Protein AF-0000000087793171 (afdb_homodimer)

pLDDT: mean 78.17, std 20.46, range [35.31, 98.5]

Secondary structure (DSSP, 8-state):
-HHHHHHHHHHHHHHHHHHHHHHHHHHHHHHS---HHHHHHHHHHHHHHHHHHHHHHHHHHT--GGG-------SHHHHHHHHHHHHTTT-S-EEETPBPP-BTTBPPBPSEEEGGGTEEEEEEE--TT--HHHHHHHHHHHHHHHHT-SS--EEEEEEE-TT---S-HHHHHHHH-EEETTEEEE-/-HHHHHHHHHHHHHHHHHHHHHHHHHHHHHHS---HHHHHHHHHHHHHHHHHHHHHHHHHHT--GGG-------SHHHHHHHHHHHHTTT-S-EEETPBPPPBTTB--B-SEEEGGGTEEEEEEE--TT--HHHHHHHHHHHHHHHHT-SS--EEEEEEE-TT---S-HHHHHHHH-EEETTEEEE-

Sequence (374 aa):
MPESQYRSAYIAGLQESQGQIEALKMQVENFWPDVPEKAETDAVDYLARIFERFHTVARQLRQRHDSRSTLSINDEYDLQDLLHALLKLYFNDIRAEEWAPSYAGGGSRMDFLLGEHDIVIEVKKTRKSMTAKDLVSQLIVDIARYQVHPRIKTLCCFVYDPEGLLMNPVGIERDLSKITDGIDVRCMPESQYRSAYIAGLQESQGQIEALKMQVENFWPDVPEKAETDAVDYLARIFERFHTVARQLRQRHDSRSTLSINDEYDLQDLLHALLKLYFNDIRAEEWAPSYAGGGSRMDFLLGEHDIVIEVKKTRKSMTAKDLVSQLIVDIARYQVHPRIKTLCCFVYDPEGLLMNPVGIERDLSKITDGIDVRC

InterPro domains:
  IPR040481 DpnII/MboI-like, REase domain [PF18742] (47-186)

Nearest PDB structures (foldseek):
  8q42-assembly1_A  TM=5.740E-01  e=1.356E-02  Thermoanaerobacter brockii subsp. finnii Ako-1
  8q41-assembly1_A  TM=5.708E-01  e=2.785E-02  Thermoanaerobacter brockii subsp. finnii Ako-1
  8q42-assembly1_B  TM=5.522E-01  e=2.785E-02  Thermoanaerobacter brockii subsp. finnii Ako-1
  8q44-assembly1_B  TM=5.312E-01  e=3.175E-02  Thermoanaerobacter brockii subsp. finnii Ako-1
  8q43-assembly1_B  TM=5.509E-01  e=5.361E-02  Thermoanaerobacter brockii subsp. finnii Ako-1

Solvent-accessible surface area (backbone atoms only — not comparable to full-atom values): 20650 Å² total; per-residue (Å²): 119,68,66,60,53,50,50,52,50,50,52,52,48,50,49,50,48,48,50,46,49,51,49,43,48,52,41,43,50,66,69,60,62,70,62,57,66,65,51,49,61,43,48,58,51,51,49,50,43,51,62,72,26,39,63,59,25,51,56,40,40,63,59,34,73,90,72,47,74,35,54,65,75,81,50,55,62,41,45,50,32,54,47,53,19,59,46,41,61,81,44,84,60,69,40,70,53,46,70,41,67,69,42,95,88,42,63,47,65,37,55,33,34,33,66,95,66,25,32,35,37,42,75,46,55,70,48,93,91,53,49,66,66,54,52,50,54,52,49,52,52,55,50,56,45,48,52,71,38,90,71,46,42,31,39,36,41,45,74,48,54,93,83,59,78,59,90,55,57,65,61,53,28,57,72,64,34,41,78,49,84,78,24,40,35,42,82,119,67,65,59,52,49,51,53,49,50,52,52,48,51,48,50,47,48,50,47,50,51,49,43,48,49,42,41,51,65,68,59,62,69,60,57,67,66,48,49,61,42,48,57,53,51,49,49,44,50,62,72,26,39,63,59,24,52,55,38,41,62,58,34,72,90,70,48,74,36,54,67,75,83,49,55,62,42,45,49,33,53,47,53,18,58,46,41,61,80,44,85,61,69,40,71,52,45,71,41,68,70,43,94,87,41,64,45,66,36,55,32,35,34,66,94,66,26,32,34,39,43,75,45,52,71,47,92,92,52,50,67,66,54,51,50,54,52,48,51,53,55,51,56,46,47,52,72,38,90,71,47,42,31,38,36,41,46,75,48,54,92,82,60,79,58,87,56,57,68,60,54,29,58,72,64,34,41,78,50,86,77,22,40,34,41,82

Structure (mmCIF, N/CA/C/O backbone):
data_AF-0000000087793171-model_v1
#
loop_
_entity.id
_entity.type
_entity.pdbx_description
1 polymer 'PD-(D/E)XK nuclease superfamily protein'
#
loop_
_atom_site.group_PDB
_atom_site.id
_atom_site.type_symbol
_atom_site.label_atom_id
_atom_site.label_alt_id
_atom_site.label_comp_id
_atom_site.label_asym_id
_atom_site.label_entity_id
_atom_site.label_seq_id
_atom_site.pdbx_PDB_ins_code
_atom_site.Cartn_x
_atom_site.Cartn_y
_atom_site.Cartn_z
_atom_site.occupancy
_atom_site.B_iso_or_equiv
_atom_site.auth_seq_id
_atom_site.auth_comp_id
_atom_site.auth_asym_id
_atom_site.auth_atom_id
_atom_site.pdbx_PDB_model_num
ATOM 1 N N . MET A 1 1 ? -38.375 38.688 3.494 1 41.81 1 MET A N 1
ATOM 2 C CA . MET A 1 1 ? -38.031 38.094 4.781 1 41.81 1 MET A CA 1
ATOM 3 C C . MET A 1 1 ? -38.344 36.594 4.781 1 41.81 1 MET A C 1
ATOM 5 O O . MET A 1 1 ? -37.625 35.812 5.418 1 41.81 1 MET A O 1
ATOM 9 N N . PRO A 1 2 ? -39.5 36.156 4.188 1 55.41 2 PRO A N 1
ATOM 10 C CA . PRO A 1 2 ? -40 34.781 4.203 1 55.41 2 PRO A CA 1
ATOM 11 C C . PRO A 1 2 ? -39.188 33.844 3.314 1 55.41 2 PRO A C 1
ATOM 13 O O . PRO A 1 2 ? -39 32.656 3.639 1 55.41 2 PRO A O 1
ATOM 16 N N . GLU A 1 3 ? -38.656 34.406 2.289 1 50.47 3 GLU A N 1
ATOM 17 C CA . GLU A 1 3 ? -37.938 33.531 1.356 1 50.47 3 GLU A CA 1
ATOM 18 C C . GLU A 1 3 ? -36.625 33.031 1.938 1 50.47 3 GLU A C 1
ATOM 20 O O . GLU A 1 3 ? -36.219 31.906 1.718 1 50.47 3 GLU A O 1
ATOM 25 N N . SER A 1 4 ? -36.062 33.938 2.736 1 51.78 4 SER A N 1
ATOM 26 C CA . SER A 1 4 ? -34.75 33.625 3.332 1 51.78 4 SER A CA 1
ATOM 27 C C . SER A 1 4 ? -34.906 32.531 4.391 1 51.78 4 SER A C 1
ATOM 29 O O . SER A 1 4 ? -34.062 31.641 4.5 1 51.78 4 SER A O 1
ATOM 31 N N . GLN A 1 5 ? -35.969 32.531 5.102 1 50.53 5 GLN A N 1
ATOM 32 C CA . GLN A 1 5 ? -36.219 31.516 6.113 1 50.53 5 GLN A CA 1
ATOM 33 C C . GLN A 1 5 ? -36.531 30.172 5.465 1 50.53 5 GLN A C 1
ATOM 35 O O . GLN A 1 5 ? -36.125 29.125 5.98 1 50.53 5 GLN A O 1
ATOM 40 N N . TYR A 1 6 ? -37.188 30.297 4.309 1 47.12 6 TYR A N 1
ATOM 41 C CA . TYR A 1 6 ? -37.469 29.031 3.633 1 47.12 6 TYR A CA 1
ATOM 42 C C . TYR A 1 6 ? -36.188 28.391 3.111 1 47.12 6 TYR A C 1
ATOM 44 O O . TYR A 1 6 ? -36 27.172 3.217 1 47.12 6 TYR A O 1
ATOM 52 N N . ARG A 1 7 ? -35.344 29.25 2.68 1 45.59 7 ARG A N 1
ATOM 53 C CA . ARG A 1 7 ? -34.094 28.688 2.148 1 45.59 7 ARG A CA 1
ATOM 54 C C . ARG A 1 7 ? -33.219 28.125 3.268 1 45.59 7 ARG A C 1
ATOM 56 O O . ARG A 1 7 ? -32.625 27.062 3.119 1 45.59 7 ARG A O 1
ATOM 63 N N . SER A 1 8 ? -33.219 28.797 4.348 1 46.62 8 SER A N 1
ATOM 64 C CA . SER A 1 8 ? -32.5 28.281 5.504 1 46.62 8 SER A CA 1
ATOM 65 C C . SER A 1 8 ? -33.125 27 6.023 1 46.62 8 SER A C 1
ATOM 67 O O . SER A 1 8 ? -32.438 26.062 6.414 1 46.62 8 SER A O 1
ATOM 69 N N . ALA A 1 9 ? -34.344 26.906 5.988 1 50.16 9 ALA A N 1
ATOM 70 C CA . ALA A 1 9 ? -35.031 25.703 6.406 1 50.16 9 ALA A CA 1
ATOM 71 C C . ALA A 1 9 ? -34.812 24.562 5.406 1 50.16 9 ALA A C 1
ATOM 73 O O . ALA A 1 9 ? -34.656 23.406 5.797 1 50.16 9 ALA A O 1
ATOM 74 N N . TYR A 1 10 ? -34.719 24.844 4.176 1 42.97 10 TYR A N 1
ATOM 75 C CA . TYR A 1 10 ? -34.438 23.844 3.146 1 42.97 10 TYR A CA 1
ATOM 76 C C . TYR A 1 10 ? -33 23.328 3.252 1 42.97 10 TYR A C 1
ATOM 78 O O . TYR A 1 10 ? -32.781 22.109 3.195 1 42.97 10 TYR A O 1
ATOM 86 N N . ILE A 1 11 ? -32.125 24.188 3.547 1 45.84 11 ILE A N 1
ATOM 87 C CA . ILE A 1 11 ? -30.75 23.781 3.68 1 45.84 11 ILE A CA 1
ATOM 88 C C . ILE A 1 11 ? -30.547 23.016 4.992 1 45.84 11 ILE A C 1
ATOM 90 O O . ILE A 1 11 ? -29.859 22 5.031 1 45.84 11 ILE A O 1
ATOM 94 N N . ALA A 1 12 ? -31.156 23.328 6.074 1 47.31 12 ALA A N 1
ATOM 95 C CA . ALA A 1 12 ? -31.156 22.547 7.316 1 47.31 12 ALA A CA 1
ATOM 96 C C . ALA A 1 12 ? -31.828 21.203 7.121 1 47.31 12 ALA A C 1
ATOM 98 O O . ALA A 1 12 ? -31.359 20.188 7.633 1 47.31 12 ALA A O 1
ATOM 99 N N . GLY A 1 13 ? -32.812 21.156 6.383 1 45.53 13 GLY A N 1
ATOM 100 C CA . GLY A 1 13 ? -33.469 19.891 6.059 1 45.53 13 GLY A CA 1
ATOM 101 C C . GLY A 1 13 ? -32.594 18.984 5.207 1 45.53 13 GLY A C 1
ATOM 102 O O . GLY A 1 13 ? -32.531 17.781 5.449 1 45.53 13 GLY A O 1
ATOM 103 N N . LEU A 1 14 ? -31.906 19.562 4.277 1 43.81 14 LEU A N 1
ATOM 104 C CA . LEU A 1 14 ? -31.016 18.75 3.461 1 43.81 14 LEU A CA 1
ATOM 105 C C . LEU A 1 14 ? -29.812 18.281 4.273 1 43.81 14 LEU A C 1
ATOM 107 O O . LEU A 1 14 ? -29.359 17.141 4.117 1 43.81 14 LEU A O 1
ATOM 111 N N . GLN A 1 15 ? -29.422 19.016 5.188 1 45.09 15 GLN A N 1
ATOM 112 C CA . GLN A 1 15 ? -28.359 18.625 6.109 1 45.09 15 GLN A CA 1
ATOM 113 C C . GLN A 1 15 ? -28.859 17.531 7.07 1 45.09 15 GLN A C 1
ATOM 115 O O . GLN A 1 15 ? -28.125 16.578 7.359 1 45.09 15 GLN A O 1
ATOM 120 N N . GLU A 1 16 ? -30 17.641 7.586 1 45.06 16 GLU A N 1
ATOM 121 C CA . GLU A 1 16 ? -30.594 16.578 8.398 1 45.06 16 GLU A CA 1
ATOM 122 C C . GLU A 1 16 ? -30.812 15.32 7.574 1 45.06 16 GLU A C 1
ATOM 124 O O . GLU A 1 16 ? -30.547 14.211 8.047 1 45.06 16 GLU A O 1
ATOM 129 N N . SER A 1 17 ? -31.219 15.492 6.375 1 46.41 17 SER A N 1
ATOM 130 C CA . SER A 1 17 ? -31.375 14.32 5.531 1 46.41 17 SER A CA 1
ATOM 131 C C . SER A 1 17 ? -30.016 13.703 5.191 1 46.41 17 SER A C 1
ATOM 133 O O . SER A 1 17 ? -29.875 12.477 5.176 1 46.41 17 SER A O 1
ATOM 135 N N . GLN A 1 18 ? -29.109 14.555 5 1 44.34 18 GLN A N 1
ATOM 136 C CA . GLN A 1 18 ? -27.766 14.031 4.773 1 44.34 18 GLN A CA 1
ATOM 137 C C . GLN A 1 18 ? -27.203 13.383 6.035 1 44.34 18 GLN A C 1
ATOM 139 O O . GLN A 1 18 ? -26.562 12.328 5.969 1 44.34 18 GLN A O 1
ATOM 144 N N . GLY A 1 19 ? -27.328 13.867 7.195 1 44.72 19 GLY A N 1
ATOM 145 C CA . GLY A 1 19 ? -27.062 13.164 8.438 1 44.72 19 GLY A CA 1
ATOM 146 C C . GLY A 1 19 ? -27.812 11.852 8.562 1 44.72 19 GLY A C 1
ATOM 147 O O . GLY A 1 19 ? -27.25 10.844 8.977 1 44.72 19 GLY A O 1
ATOM 148 N N . GLN A 1 20 ? -29.078 11.859 8.258 1 45.81 20 GLN A N 1
ATOM 149 C CA . GLN A 1 20 ? -29.844 10.625 8.281 1 45.81 20 GLN A CA 1
ATOM 150 C C . GLN A 1 20 ? -29.344 9.641 7.234 1 45.81 20 GLN A C 1
ATOM 152 O O . GLN A 1 20 ? -29.266 8.438 7.492 1 45.81 20 GLN A O 1
ATOM 157 N N . ILE A 1 21 ? -28.984 10.094 6.105 1 43.5 21 ILE A N 1
ATOM 158 C CA . ILE A 1 21 ? -28.422 9.18 5.113 1 43.5 21 ILE A CA 1
ATOM 159 C C . ILE A 1 21 ? -27.047 8.688 5.582 1 43.5 21 ILE A C 1
ATOM 161 O O . ILE A 1 21 ? -26.734 7.504 5.445 1 43.5 21 ILE A O 1
ATOM 165 N N . GLU A 1 22 ? -26.266 9.516 6.25 1 45.19 22 GLU A N 1
ATOM 166 C CA . GLU A 1 22 ? -25.016 9.031 6.836 1 45.19 22 GLU A CA 1
ATOM 167 C C . GLU A 1 22 ? -25.281 8.117 8.023 1 45.19 22 GLU A C 1
ATOM 169 O O . GLU A 1 22 ? -24.594 7.109 8.203 1 45.19 22 GLU A O 1
ATOM 174 N N . ALA A 1 23 ? -26.156 8.367 8.898 1 42.53 23 ALA A N 1
ATOM 175 C CA . ALA A 1 23 ? -26.609 7.449 9.938 1 42.53 23 ALA A CA 1
ATOM 176 C C . ALA A 1 23 ? -27.234 6.203 9.328 1 42.53 23 ALA A C 1
ATOM 178 O O . ALA A 1 23 ? -26.984 5.086 9.781 1 42.53 23 ALA A O 1
ATOM 179 N N . LEU A 1 24 ? -28.062 6.281 8.344 1 41.25 24 LEU A N 1
ATOM 180 C CA . LEU A 1 24 ? -28.625 5.117 7.668 1 41.25 24 LEU A CA 1
ATOM 181 C C . LEU A 1 24 ? -27.516 4.328 6.957 1 41.25 24 LEU A C 1
ATOM 183 O O . LEU A 1 24 ? -27.516 3.094 6.988 1 41.25 24 LEU A O 1
ATOM 187 N N . LYS A 1 25 ? -26.625 4.988 6.332 1 43.28 25 LYS A N 1
ATOM 188 C CA . LYS A 1 25 ? -25.469 4.285 5.777 1 43.28 25 LYS A CA 1
ATOM 189 C C . LYS A 1 25 ? -24.641 3.623 6.879 1 43.28 25 LYS A C 1
ATOM 191 O O . LYS A 1 25 ? -24.219 2.475 6.738 1 43.28 25 LYS A O 1
ATOM 196 N N . MET A 1 26 ? -24.344 4.219 7.934 1 42.44 26 MET A N 1
ATOM 197 C CA . MET A 1 26 ? -23.797 3.549 9.109 1 42.44 26 MET A CA 1
ATOM 198 C C . MET A 1 26 ? -24.719 2.441 9.586 1 42.44 26 MET A C 1
ATOM 200 O O . MET A 1 26 ? -24.266 1.366 9.984 1 42.44 26 MET A O 1
ATOM 204 N N . GLN A 1 27 ? -25.938 2.686 9.656 1 38.78 27 GLN A N 1
ATOM 205 C CA . GLN A 1 27 ? -26.922 1.664 10.023 1 38.78 27 GLN A CA 1
ATOM 206 C C . GLN A 1 27 ? -26.984 0.559 8.977 1 38.78 27 GLN A C 1
ATOM 208 O O . GLN A 1 27 ? -27.031 -0.625 9.312 1 38.78 27 GLN A O 1
ATOM 213 N N . VAL A 1 28 ? -27.141 0.869 7.734 1 40.12 28 VAL A N 1
ATOM 214 C CA . VAL A 1 28 ? -27.125 -0.188 6.727 1 40.12 28 VAL A CA 1
ATOM 215 C C . VAL A 1 28 ? -25.797 -0.942 6.797 1 40.12 28 VAL A C 1
ATOM 217 O O . VAL A 1 28 ? -25.766 -2.172 6.719 1 40.12 28 VAL A O 1
ATOM 220 N N . GLU A 1 29 ? -24.656 -0.267 6.918 1 39.53 29 GLU A N 1
ATOM 221 C CA . GLU A 1 29 ? -23.375 -0.942 7.148 1 39.53 29 GLU A CA 1
ATOM 222 C C . GLU A 1 29 ? -23.391 -1.719 8.461 1 39.53 29 GLU A C 1
ATOM 224 O O . GLU A 1 29 ? -22.797 -2.787 8.562 1 39.53 29 GLU A O 1
ATOM 229 N N . ASN A 1 30 ? -23.906 -1.243 9.406 1 41.31 30 ASN A N 1
ATOM 230 C CA . ASN A 1 30 ? -24.094 -1.999 10.641 1 41.31 30 ASN A CA 1
ATOM 231 C C . ASN A 1 30 ? -25.156 -3.082 10.484 1 41.31 30 ASN A C 1
ATOM 233 O O . ASN A 1 30 ? -25.062 -4.145 11.102 1 41.31 30 ASN A O 1
ATOM 237 N N . PHE A 1 31 ? -26.234 -2.803 9.945 1 36.34 31 PHE A N 1
ATOM 238 C CA . PHE A 1 31 ? -27.312 -3.781 9.852 1 36.34 31 PHE A CA 1
ATOM 239 C C . PHE A 1 31 ? -27.109 -4.699 8.656 1 36.34 31 PHE A C 1
ATOM 241 O O . PHE A 1 31 ? -27.578 -5.84 8.656 1 36.34 31 PHE A O 1
ATOM 248 N N . TRP A 1 32 ? -26.828 -4.359 7.469 1 35.53 32 TRP A N 1
ATOM 249 C CA . TRP A 1 32 ? -26.547 -5.312 6.398 1 35.53 32 TRP A CA 1
ATOM 250 C C . TRP A 1 32 ? -25.047 -5.383 6.102 1 35.53 32 TRP A C 1
ATOM 252 O O . TRP A 1 32 ? -24.562 -4.719 5.188 1 35.53 32 TRP A O 1
ATOM 262 N N . PRO A 1 33 ? -24.25 -5.637 7.02 1 36.91 33 PRO A N 1
ATOM 263 C CA . PRO A 1 33 ? -22.797 -5.734 7.012 1 36.91 33 PRO A CA 1
ATOM 264 C C . PRO A 1 33 ? -22.266 -6.645 5.902 1 36.91 33 PRO A C 1
ATOM 266 O O . PRO A 1 33 ? -21.141 -6.453 5.422 1 36.91 33 PRO A O 1
ATOM 269 N N . ASP A 1 34 ? -22.922 -7.801 5.691 1 37 34 ASP A N 1
ATOM 270 C CA . ASP A 1 34 ? -22.516 -9.039 5.047 1 37 34 ASP A CA 1
ATOM 271 C C . ASP A 1 34 ? -22.703 -8.969 3.535 1 37 34 ASP A C 1
ATOM 273 O O . ASP A 1 34 ? -23.172 -9.93 2.916 1 37 34 ASP A O 1
ATOM 277 N N . VAL A 1 35 ? -22.938 -7.969 2.867 1 35.41 35 VAL A N 1
ATOM 278 C CA . VAL A 1 35 ? -23.156 -8.391 1.487 1 35.41 35 VAL A CA 1
ATOM 279 C C . VAL A 1 35 ? -21.922 -9.125 0.969 1 35.41 35 VAL A C 1
ATOM 281 O O . VAL A 1 35 ? -20.844 -8.531 0.842 1 35.41 35 VAL A O 1
ATOM 284 N N . PRO A 1 36 ? -21.875 -10.312 0.997 1 38.34 36 PRO A N 1
ATOM 285 C CA . PRO A 1 36 ? -20.797 -11.211 0.608 1 38.34 36 PRO A CA 1
ATOM 286 C C . PRO A 1 36 ? -20.188 -10.859 -0.75 1 38.34 36 PRO A C 1
ATOM 288 O O . PRO A 1 36 ? -18.969 -10.961 -0.936 1 38.34 36 PRO A O 1
ATOM 291 N N . GLU A 1 37 ? -21 -10.852 -1.751 1 39.44 37 GLU A N 1
ATOM 292 C CA . GLU A 1 37 ? -20.516 -10.734 -3.123 1 39.44 37 GLU A CA 1
ATOM 293 C C . GLU A 1 37 ? -19.734 -9.445 -3.322 1 39.44 37 GLU A C 1
ATOM 295 O O . GLU A 1 37 ? -18.719 -9.438 -4.023 1 39.44 37 GLU A O 1
ATOM 300 N N . LYS A 1 38 ? -20.141 -8.359 -2.76 1 42.09 38 LYS A N 1
ATOM 301 C CA . LYS A 1 38 ? -19.438 -7.082 -2.855 1 42.09 38 LYS A CA 1
ATOM 302 C C . LYS A 1 38 ? -18.047 -7.18 -2.225 1 42.09 38 LYS A C 1
ATOM 304 O O . LYS A 1 38 ? -17.094 -6.578 -2.721 1 42.09 38 LYS A O 1
ATOM 309 N N . ALA A 1 39 ? -18.172 -8.219 -1.309 1 48.25 39 ALA A N 1
ATOM 310 C CA . ALA A 1 39 ? -16.906 -8.375 -0.595 1 48.25 39 ALA A CA 1
ATOM 311 C C . ALA A 1 39 ? -15.852 -9.039 -1.48 1 48.25 39 ALA A C 1
ATOM 313 O O . ALA A 1 39 ? -14.688 -8.625 -1.482 1 48.25 39 ALA A O 1
ATOM 314 N N . GLU A 1 40 ? -16.359 -10.188 -2.348 1 50.62 40 GLU A N 1
ATOM 315 C CA . GLU A 1 40 ? -15.406 -10.875 -3.217 1 50.62 40 GLU A CA 1
ATOM 316 C C . GLU A 1 40 ? -14.914 -9.953 -4.324 1 50.62 40 GLU A C 1
ATOM 318 O O . GLU A 1 40 ? -13.719 -9.922 -4.629 1 50.62 40 GLU A O 1
ATOM 323 N N . THR A 1 41 ? -15.867 -9.25 -5.047 1 55.16 41 THR A N 1
ATOM 324 C CA . THR A 1 41 ? -15.508 -8.312 -6.102 1 55.16 41 THR A CA 1
ATOM 325 C C . THR A 1 41 ? -14.562 -7.234 -5.57 1 55.16 41 THR A C 1
ATOM 327 O O . THR A 1 41 ? -13.594 -6.863 -6.238 1 55.16 41 THR A O 1
ATOM 330 N N . ASP A 1 42 ? -14.648 -7.277 -4.379 1 83.19 42 ASP A N 1
ATOM 331 C CA . ASP A 1 42 ? -13.836 -6.23 -3.766 1 83.19 42 ASP A CA 1
ATOM 332 C C . ASP A 1 42 ? -12.414 -6.715 -3.52 1 83.19 42 ASP A C 1
ATOM 334 O O . ASP A 1 42 ? -11.445 -6 -3.807 1 83.19 42 ASP A O 1
ATOM 338 N N . ALA A 1 43 ? -12.344 -8.117 -3.418 1 90.44 43 ALA A N 1
ATOM 339 C CA . ALA A 1 43 ? -11.008 -8.617 -3.084 1 90.44 43 ALA A CA 1
ATOM 340 C C . ALA A 1 43 ? -10.125 -8.688 -4.324 1 90.44 43 ALA A C 1
ATOM 342 O O . ALA A 1 43 ? -8.953 -8.312 -4.285 1 90.44 43 ALA A O 1
ATOM 343 N N . VAL A 1 44 ? -10.719 -9.133 -5.395 1 88.31 44 VAL A N 1
ATOM 344 C CA . VAL A 1 44 ? -9.969 -9.281 -6.641 1 88.31 44 VAL A CA 1
ATOM 345 C C . VAL A 1 44 ? -9.578 -7.898 -7.168 1 88.31 44 VAL A C 1
ATOM 347 O O . VAL A 1 44 ? -8.484 -7.727 -7.715 1 88.31 44 VAL A O 1
ATOM 350 N N . ASP A 1 45 ? -10.469 -6.98 -6.996 1 89.81 45 ASP A N 1
ATOM 351 C CA . ASP A 1 45 ? -10.156 -5.617 -7.41 1 89.81 45 ASP A CA 1
ATOM 352 C C . ASP A 1 45 ? -9 -5.043 -6.594 1 89.81 45 ASP A C 1
ATOM 354 O O . ASP A 1 45 ? -8.141 -4.34 -7.129 1 89.81 45 ASP A O 1
ATOM 358 N N . TYR A 1 46 ? -9.023 -5.328 -5.336 1 94.56 46 TYR A N 1
ATOM 359 C CA . TYR A 1 46 ? -7.934 -4.887 -4.469 1 94.56 46 TYR A CA 1
ATOM 360 C C . TYR A 1 46 ? -6.609 -5.508 -4.895 1 94.56 46 TYR A C 1
ATOM 362 O O . TYR A 1 46 ? -5.586 -4.824 -4.953 1 94.56 46 TYR A O 1
ATOM 370 N N . LEU A 1 47 ? -6.648 -6.766 -5.23 1 95.25 47 LEU A N 1
ATOM 371 C CA . LEU A 1 47 ? -5.445 -7.461 -5.664 1 95.25 47 LEU A CA 1
ATOM 372 C C . LEU A 1 47 ? -4.934 -6.895 -6.988 1 95.25 47 LEU A C 1
ATOM 374 O O . LEU A 1 47 ? -3.73 -6.695 -7.16 1 95.25 47 LEU A O 1
ATOM 378 N N . ALA A 1 48 ? -5.883 -6.633 -7.863 1 92.06 48 ALA A N 1
ATOM 379 C CA . ALA A 1 48 ? -5.5 -6.062 -9.148 1 92.06 48 ALA A CA 1
ATOM 380 C C . ALA A 1 48 ? -4.773 -4.73 -8.969 1 92.06 48 ALA A C 1
ATOM 382 O O . ALA A 1 48 ? -3.758 -4.477 -9.617 1 92.06 48 ALA A O 1
ATOM 383 N N . ARG A 1 49 ? -5.242 -3.961 -8.078 1 93.75 49 ARG A N 1
ATOM 384 C CA . ARG A 1 49 ? -4.617 -2.674 -7.801 1 93.75 49 ARG A CA 1
ATOM 385 C C . ARG A 1 49 ? -3.203 -2.857 -7.262 1 93.75 49 ARG A C 1
ATOM 387 O O . ARG A 1 49 ? -2.266 -2.201 -7.723 1 93.75 49 ARG A O 1
ATOM 394 N N . ILE A 1 50 ? -3.07 -3.736 -6.34 1 97.62 50 ILE A N 1
ATOM 395 C CA . ILE A 1 50 ? -1.769 -3.988 -5.734 1 97.62 50 ILE A CA 1
ATOM 396 C C . ILE A 1 50 ? -0.792 -4.488 -6.793 1 97.62 50 ILE A C 1
ATOM 398 O O . ILE A 1 50 ? 0.333 -3.994 -6.895 1 97.62 50 ILE A O 1
ATOM 402 N N . PHE A 1 51 ? -1.237 -5.383 -7.629 1 95.88 51 PHE A N 1
ATOM 403 C CA . PHE A 1 51 ? -0.355 -5.984 -8.625 1 95.88 51 PHE A CA 1
ATOM 404 C C . PHE A 1 51 ? 0.023 -4.973 -9.695 1 95.88 51 PHE A C 1
ATOM 406 O O . PHE A 1 51 ? 1.186 -4.891 -10.102 1 95.88 51 PHE A O 1
ATOM 413 N N . GLU A 1 52 ? -0.937 -4.227 -10.078 1 94.06 52 GLU A N 1
ATOM 414 C CA . GLU A 1 52 ? -0.714 -3.244 -11.141 1 94.06 52 GLU A CA 1
ATOM 415 C C . GLU A 1 52 ? 0.281 -2.174 -10.703 1 94.06 52 GLU A C 1
ATOM 417 O O . GLU A 1 52 ? 1.086 -1.7 -11.5 1 94.06 52 GLU A O 1
ATOM 422 N N . ARG A 1 53 ? 0.219 -1.862 -9.469 1 96.88 53 ARG A N 1
ATOM 423 C CA . ARG A 1 53 ? 1.008 -0.73 -9 1 96.88 53 ARG A CA 1
ATOM 424 C C . ARG A 1 53 ? 2.23 -1.202 -8.219 1 96.88 53 ARG A C 1
ATOM 426 O O . ARG A 1 53 ? 3.02 -0.387 -7.734 1 96.88 53 ARG A O 1
ATOM 433 N N . PHE A 1 54 ? 2.389 -2.455 -8.172 1 98.06 54 PHE A N 1
ATOM 434 C CA . PHE A 1 54 ? 3.441 -3.035 -7.348 1 98.06 54 PHE A CA 1
ATOM 435 C C . PHE A 1 54 ? 4.801 -2.459 -7.723 1 98.06 54 PHE A C 1
ATOM 437 O O . PHE A 1 54 ? 5.555 -2.02 -6.852 1 98.06 54 PHE A O 1
ATOM 444 N N . HIS A 1 55 ? 5.039 -2.432 -8.984 1 97.31 55 HIS A N 1
ATOM 445 C CA . HIS A 1 55 ? 6.348 -1.97 -9.43 1 97.31 55 HIS A CA 1
ATOM 446 C C . HIS A 1 55 ? 6.559 -0.498 -9.094 1 97.31 55 HIS A C 1
ATOM 448 O O . HIS A 1 55 ? 7.652 -0.099 -8.695 1 97.31 55 HIS A O 1
ATOM 454 N N . THR A 1 56 ? 5.52 0.24 -9.234 1 97.44 56 THR A N 1
ATOM 455 C CA . THR A 1 56 ? 5.602 1.66 -8.914 1 97.44 56 THR A CA 1
ATOM 456 C C . THR A 1 56 ? 5.906 1.863 -7.434 1 97.44 56 THR A C 1
ATOM 458 O O . THR A 1 56 ? 6.727 2.711 -7.074 1 97.44 56 THR A O 1
ATOM 461 N N . VAL A 1 57 ? 5.305 1.095 -6.629 1 98.19 57 VAL A N 1
ATOM 462 C CA . VAL A 1 57 ? 5.527 1.157 -5.188 1 98.19 57 VAL A CA 1
ATOM 463 C C . VAL A 1 57 ? 6.961 0.74 -4.871 1 98.19 57 VAL A C 1
ATOM 465 O O . VAL A 1 57 ? 7.664 1.428 -4.125 1 98.19 57 VAL A O 1
ATOM 468 N N . ALA A 1 58 ? 7.363 -0.349 -5.445 1 98.25 58 ALA A N 1
ATOM 469 C CA . ALA A 1 58 ? 8.711 -0.868 -5.207 1 98.25 58 ALA A CA 1
ATOM 470 C C . ALA A 1 58 ? 9.773 0.159 -5.59 1 98.25 58 ALA A C 1
ATOM 472 O O . ALA A 1 58 ? 10.75 0.343 -4.871 1 98.25 58 ALA A O 1
ATOM 473 N N . ARG A 1 59 ? 9.57 0.787 -6.691 1 97.31 59 ARG A N 1
ATOM 474 C CA . ARG A 1 59 ? 10.516 1.794 -7.156 1 97.31 59 ARG A CA 1
ATOM 475 C C . ARG A 1 59 ? 10.547 2.992 -6.211 1 97.31 59 ARG A C 1
ATOM 477 O O . ARG A 1 59 ? 11.625 3.51 -5.898 1 97.31 59 ARG A O 1
ATOM 484 N N . GLN A 1 60 ? 9.422 3.395 -5.793 1 97.19 60 GLN A N 1
ATOM 485 C CA . GLN A 1 60 ? 9.352 4.547 -4.898 1 97.19 60 GLN A CA 1
ATOM 486 C C . GLN A 1 60 ? 10.023 4.25 -3.564 1 97.19 60 GLN A C 1
ATOM 488 O O . GLN A 1 60 ? 10.641 5.133 -2.961 1 97.19 60 GLN A O 1
ATOM 493 N N . LEU A 1 61 ? 9.875 3.023 -3.08 1 97.56 61 LEU A N 1
ATOM 494 C CA . LEU A 1 61 ? 10.469 2.621 -1.81 1 97.56 61 LEU A CA 1
ATOM 495 C C . LEU A 1 61 ? 11.984 2.773 -1.844 1 97.56 61 LEU A C 1
ATOM 497 O O . LEU A 1 61 ? 12.617 2.951 -0.801 1 97.56 61 LEU A O 1
ATOM 501 N N . ARG A 1 62 ? 12.523 2.721 -3.008 1 96.31 62 ARG A N 1
ATOM 502 C CA . ARG A 1 62 ? 13.977 2.801 -3.137 1 96.31 62 ARG A CA 1
ATOM 503 C C . ARG A 1 62 ? 14.453 4.242 -2.996 1 96.31 62 ARG A C 1
ATOM 505 O O . ARG A 1 62 ? 15.648 4.484 -2.818 1 96.31 62 ARG A O 1
ATOM 512 N N . GLN A 1 63 ? 13.555 5.199 -3.244 1 95.38 63 GLN A N 1
ATOM 513 C CA . GLN A 1 63 ? 13.906 6.602 -3.053 1 95.38 63 GLN A CA 1
ATOM 514 C C . GLN A 1 63 ? 13.797 7 -1.583 1 95.38 63 GLN A C 1
ATOM 516 O O . GLN A 1 63 ? 12.727 7.371 -1.11 1 95.38 63 GLN A O 1
ATOM 521 N N . ARG A 1 64 ? 14.914 6.891 -0.963 1 95.62 64 ARG A N 1
ATOM 522 C CA . ARG A 1 64 ? 14.961 7.141 0.475 1 95.62 64 ARG A CA 1
ATOM 523 C C . ARG A 1 64 ? 15.648 8.469 0.779 1 95.62 64 ARG A C 1
ATOM 525 O O . ARG A 1 64 ? 16.641 8.828 0.131 1 95.62 64 ARG A O 1
ATOM 532 N N . HIS A 1 65 ? 15.109 9.086 1.79 1 92.88 65 HIS A N 1
ATOM 533 C CA . HIS A 1 65 ? 15.852 10.211 2.348 1 92.88 65 HIS A CA 1
ATOM 534 C C . HIS A 1 65 ? 17.266 9.797 2.738 1 92.88 65 HIS A C 1
ATOM 536 O O . HIS A 1 65 ? 17.453 8.781 3.408 1 92.88 65 HIS A O 1
ATOM 542 N N . ASP A 1 66 ? 18.203 10.539 2.162 1 94.31 66 ASP A N 1
ATOM 543 C CA . ASP A 1 66 ? 19.609 10.359 2.502 1 94.31 66 ASP A CA 1
ATOM 544 C C . ASP A 1 66 ? 20.094 8.961 2.139 1 94.31 66 ASP A C 1
ATOM 546 O O . ASP A 1 66 ? 20.938 8.383 2.836 1 94.31 66 ASP A O 1
ATOM 550 N N . SER A 1 67 ? 19.469 8.297 1.23 1 93.44 67 SER A N 1
ATOM 551 C CA . SER A 1 67 ? 19.859 6.984 0.713 1 93.44 67 SER A CA 1
ATOM 552 C C . SER A 1 67 ? 19.875 5.938 1.819 1 93.44 67 SER A C 1
ATOM 554 O O . SER A 1 67 ? 20.75 5.074 1.858 1 93.44 67 SER A O 1
ATOM 556 N N . ARG A 1 68 ? 18.938 6.035 2.701 1 95.56 68 ARG A N 1
ATOM 557 C CA . ARG A 1 68 ? 18.797 5.078 3.795 1 95.56 68 ARG A CA 1
ATOM 558 C C . ARG A 1 68 ? 18.406 3.701 3.275 1 95.56 68 ARG A C 1
ATOM 560 O O . ARG A 1 68 ? 17.984 3.566 2.129 1 95.56 68 ARG A O 1
ATOM 567 N N . SER A 1 69 ? 18.609 2.688 4.168 1 95.06 69 SER A N 1
ATOM 568 C CA . SER A 1 69 ? 18.266 1.319 3.803 1 95.06 69 SER A CA 1
ATOM 569 C C . SER A 1 69 ? 16.766 1.186 3.541 1 95.06 69 SER A C 1
ATOM 571 O O . SER A 1 69 ? 15.961 1.927 4.109 1 95.06 69 SER A O 1
ATOM 573 N N . THR A 1 70 ? 16.484 0.208 2.723 1 97.25 70 THR A N 1
ATOM 574 C CA . THR A 1 70 ? 15.102 -0.026 2.34 1 97.25 70 THR A CA 1
ATOM 575 C C . THR A 1 70 ? 14.898 -1.478 1.918 1 97.25 70 THR A C 1
ATOM 577 O O . THR A 1 70 ? 15.828 -2.285 1.973 1 97.25 70 THR A O 1
ATOM 580 N N . LEU A 1 71 ? 13.664 -1.801 1.664 1 97.06 71 LEU A N 1
ATOM 581 C CA . LEU A 1 71 ? 13.352 -3.082 1.042 1 97.06 71 LEU A CA 1
ATOM 582 C C . LEU A 1 71 ? 13.5 -3.002 -0.474 1 97.06 71 LEU A C 1
ATOM 584 O O . LEU A 1 71 ? 12.75 -2.281 -1.139 1 97.06 71 LEU A O 1
ATOM 588 N N . SER A 1 72 ? 14.531 -3.637 -0.937 1 96.06 72 SER A N 1
ATOM 589 C CA . SER A 1 72 ? 14.742 -3.789 -2.373 1 96.06 72 SER A CA 1
ATOM 590 C C . SER A 1 72 ? 14.422 -5.207 -2.832 1 96.06 72 SER A C 1
ATOM 592 O O . SER A 1 72 ? 14.734 -6.176 -2.139 1 96.06 72 SER A O 1
ATOM 594 N N . ILE A 1 73 ? 13.875 -5.301 -4 1 97.44 73 ILE A N 1
ATOM 595 C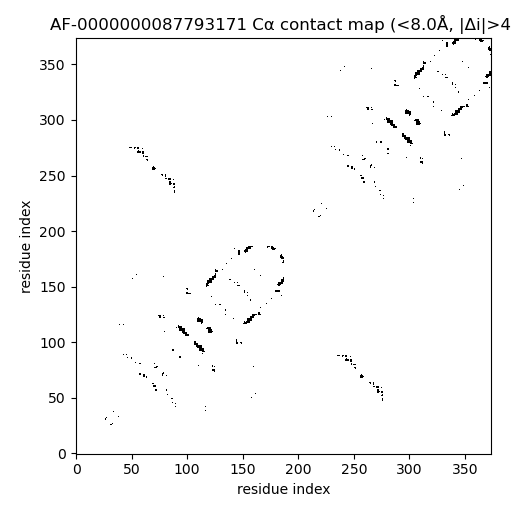 CA . ILE A 1 73 ? 13.445 -6.613 -4.469 1 97.44 73 ILE A CA 1
ATOM 596 C C . ILE A 1 73 ? 14.555 -7.25 -5.309 1 97.44 73 ILE A C 1
ATOM 598 O O . ILE A 1 73 ? 14.742 -6.879 -6.469 1 97.44 73 ILE A O 1
ATOM 602 N N . ASN A 1 74 ? 15.133 -8.18 -4.723 1 96 74 ASN A N 1
ATOM 603 C CA . ASN A 1 74 ? 16.219 -8.875 -5.418 1 96 74 ASN A CA 1
ATOM 604 C C . ASN A 1 74 ? 15.812 -10.305 -5.777 1 96 74 ASN A C 1
ATOM 606 O O . ASN A 1 74 ? 16.375 -10.898 -6.703 1 96 74 ASN A O 1
ATOM 610 N N . ASP A 1 75 ? 14.93 -10.898 -5.043 1 95.5 75 ASP A N 1
ATOM 611 C CA . ASP A 1 75 ? 14.469 -12.258 -5.297 1 95.5 75 ASP A CA 1
ATOM 612 C C . ASP A 1 75 ? 13.023 -12.445 -4.855 1 95.5 75 ASP A C 1
ATOM 614 O O . ASP A 1 75 ? 12.344 -11.469 -4.504 1 95.5 75 ASP A O 1
ATOM 618 N N . GLU A 1 76 ? 12.57 -13.656 -4.918 1 95.06 76 GLU A N 1
ATOM 619 C CA . GLU A 1 76 ? 11.164 -13.961 -4.664 1 95.06 76 GLU A CA 1
ATOM 620 C C . GLU A 1 76 ? 10.797 -13.68 -3.209 1 95.06 76 GLU A C 1
ATOM 622 O O . GLU A 1 76 ? 9.672 -13.258 -2.918 1 95.06 76 GLU A O 1
ATOM 627 N N . TYR A 1 77 ? 11.719 -13.859 -2.34 1 95.44 77 TYR A N 1
ATOM 628 C CA . TYR A 1 77 ? 11.453 -13.602 -0.93 1 95.44 77 TYR A CA 1
ATOM 629 C C . TYR A 1 77 ? 11.188 -12.117 -0.688 1 95.44 77 TYR A C 1
ATOM 631 O O . TYR A 1 77 ? 10.273 -11.75 0.048 1 95.44 77 TYR A O 1
ATOM 639 N N . ASP A 1 78 ? 12.016 -11.289 -1.288 1 97.69 78 ASP A N 1
ATOM 640 C CA . ASP A 1 78 ? 11.797 -9.844 -1.191 1 97.69 78 ASP A CA 1
ATOM 641 C C . ASP A 1 78 ? 10.43 -9.453 -1.744 1 97.69 78 ASP A C 1
ATOM 643 O O . ASP A 1 78 ? 9.734 -8.625 -1.16 1 97.69 78 ASP A O 1
ATOM 647 N N . LEU A 1 79 ? 10.156 -10.078 -2.857 1 97.69 79 LEU A N 1
ATOM 648 C CA . LEU A 1 79 ? 8.867 -9.852 -3.504 1 97.69 79 LEU A CA 1
ATOM 649 C C . LEU A 1 79 ? 7.719 -10.211 -2.57 1 97.69 79 LEU A C 1
ATOM 651 O O . LEU A 1 79 ? 6.777 -9.43 -2.402 1 97.69 79 LEU A O 1
ATOM 655 N N . GLN A 1 80 ? 7.797 -11.375 -1.972 1 96.75 80 GLN A N 1
ATOM 656 C CA . GLN A 1 80 ? 6.766 -11.852 -1.057 1 96.75 80 GLN A CA 1
ATOM 657 C C . GLN A 1 80 ? 6.621 -10.922 0.142 1 96.75 80 GLN A C 1
ATOM 659 O O . GLN A 1 80 ? 5.504 -10.625 0.573 1 96.75 80 GLN A O 1
ATOM 664 N N . ASP A 1 81 ? 7.73 -10.469 0.646 1 97.69 81 ASP A N 1
ATOM 665 C CA . ASP A 1 81 ? 7.715 -9.594 1.814 1 97.69 81 ASP A CA 1
ATOM 666 C C . ASP A 1 81 ? 6.961 -8.297 1.521 1 97.69 81 ASP A C 1
ATOM 668 O O . ASP A 1 81 ? 6.102 -7.883 2.303 1 97.69 81 ASP A O 1
ATOM 672 N N . LEU A 1 82 ? 7.301 -7.699 0.445 1 98.44 82 LEU A N 1
ATOM 673 C CA . LEU A 1 82 ? 6.633 -6.445 0.111 1 98.44 82 LEU A CA 1
ATOM 674 C C . LEU A 1 82 ? 5.156 -6.68 -0.187 1 98.44 82 LEU A C 1
ATOM 676 O O . LEU A 1 82 ? 4.297 -5.918 0.264 1 98.44 82 LEU A O 1
ATOM 680 N N . LEU A 1 83 ? 4.914 -7.719 -0.903 1 98.25 83 LEU A N 1
ATOM 681 C CA . LEU A 1 83 ? 3.527 -8.016 -1.241 1 98.25 83 LEU A CA 1
ATOM 682 C C . LEU A 1 83 ? 2.697 -8.242 0.019 1 98.25 83 LEU A C 1
ATOM 684 O O . LEU A 1 83 ? 1.574 -7.75 0.125 1 98.25 83 LEU A O 1
ATOM 688 N N . HIS A 1 84 ? 3.23 -8.977 0.903 1 97.94 84 HIS A N 1
ATOM 689 C CA . HIS A 1 84 ? 2.545 -9.227 2.166 1 97.94 84 HIS A CA 1
ATOM 690 C C . HIS A 1 84 ? 2.168 -7.914 2.855 1 97.94 84 HIS A C 1
ATOM 692 O O . HIS A 1 84 ? 1.039 -7.762 3.324 1 97.94 84 HIS A O 1
ATOM 698 N N . ALA A 1 85 ? 3.061 -7.031 2.883 1 98.38 85 ALA A N 1
ATOM 699 C CA . ALA A 1 85 ? 2.811 -5.738 3.51 1 98.38 85 ALA A CA 1
ATOM 700 C C . ALA A 1 85 ? 1.692 -4.988 2.795 1 98.38 85 ALA A C 1
ATOM 702 O O . ALA A 1 85 ? 0.814 -4.406 3.438 1 98.38 85 ALA A O 1
ATOM 703 N N . LEU A 1 86 ? 1.704 -5.016 1.519 1 98.5 86 LEU A N 1
ATOM 704 C CA . LEU A 1 86 ? 0.698 -4.297 0.745 1 98.5 86 LEU A CA 1
ATOM 705 C C . LEU A 1 86 ? -0.668 -4.961 0.882 1 98.5 86 LEU A C 1
ATOM 707 O O . LEU A 1 86 ? -1.696 -4.277 0.89 1 98.5 86 LEU A O 1
ATOM 711 N N . LEU A 1 87 ? -0.678 -6.277 0.986 1 97.88 87 LEU A N 1
ATOM 712 C CA . LEU A 1 87 ? -1.934 -7 1.165 1 97.88 87 LEU A CA 1
ATOM 713 C C . LEU A 1 87 ? -2.623 -6.574 2.457 1 97.88 87 LEU A C 1
ATOM 715 O O . LEU A 1 87 ? -3.854 -6.57 2.537 1 97.88 87 LEU A O 1
ATOM 719 N N . LYS A 1 88 ? -1.89 -6.129 3.4 1 97.62 88 LYS A N 1
ATOM 720 C CA . LYS A 1 88 ? -2.418 -5.746 4.703 1 97.62 88 LYS A CA 1
ATOM 721 C C . LYS A 1 88 ? -3.246 -4.465 4.609 1 97.62 88 LYS A C 1
ATOM 723 O O . LYS A 1 88 ? -3.984 -4.125 5.535 1 97.62 88 LYS A O 1
ATOM 728 N N . LEU A 1 89 ? -3.154 -3.803 3.498 1 96.81 89 LEU A N 1
ATOM 729 C CA . LEU A 1 89 ? -4 -2.633 3.287 1 96.81 89 LEU A CA 1
ATOM 730 C C . LEU A 1 89 ? -5.469 -3.033 3.201 1 96.81 89 LEU A C 1
ATOM 732 O O . LEU A 1 89 ? -6.355 -2.232 3.514 1 96.81 89 LEU A O 1
ATOM 736 N N . TYR A 1 90 ? -5.684 -4.289 2.828 1 95.38 90 TYR A N 1
ATOM 737 C CA . TYR A 1 90 ? -7.062 -4.641 2.496 1 95.38 90 TYR A CA 1
ATOM 738 C C . TYR A 1 90 ? -7.496 -5.902 3.232 1 95.38 90 TYR A C 1
ATOM 740 O O . TYR A 1 90 ? -8.695 -6.145 3.406 1 95.38 90 TYR A O 1
ATOM 748 N N . PHE A 1 91 ? -6.484 -6.672 3.625 1 95.56 91 PHE A N 1
ATOM 749 C CA . PHE A 1 91 ? -6.82 -7.996 4.129 1 95.56 91 PHE A CA 1
ATOM 750 C C . PHE A 1 91 ? -6.285 -8.195 5.543 1 95.56 91 PHE A C 1
ATOM 752 O O . PHE A 1 91 ? -5.121 -7.906 5.816 1 95.56 91 PHE A O 1
ATOM 759 N N . ASN A 1 92 ? -7.105 -8.758 6.348 1 93.31 92 ASN A N 1
ATOM 760 C CA . ASN A 1 92 ? -6.711 -8.984 7.734 1 93.31 92 ASN A CA 1
ATOM 761 C C . ASN A 1 92 ? -6.137 -10.383 7.934 1 93.31 92 ASN A C 1
ATOM 763 O O . ASN A 1 92 ? -5.137 -10.555 8.633 1 93.31 92 ASN A O 1
ATOM 767 N N . ASP A 1 93 ? -6.781 -11.289 7.309 1 92 93 ASP A N 1
ATOM 768 C CA . ASP A 1 93 ? -6.375 -12.68 7.477 1 92 93 ASP A CA 1
ATOM 769 C C . ASP A 1 93 ? -5.559 -13.156 6.277 1 92 93 ASP A C 1
ATOM 771 O O . ASP A 1 93 ? -6.125 -13.578 5.266 1 92 93 ASP A O 1
ATOM 775 N N . ILE A 1 94 ? -4.344 -13.047 6.426 1 94.44 94 ILE A N 1
ATOM 776 C CA . ILE A 1 94 ? -3.387 -13.5 5.422 1 94.44 94 ILE A CA 1
ATOM 777 C C . ILE A 1 94 ? -2.516 -14.617 6.004 1 94.44 94 ILE A C 1
ATOM 779 O O . ILE A 1 94 ? -1.781 -14.391 6.969 1 94.44 94 ILE A O 1
ATOM 783 N N . ARG A 1 95 ? -2.629 -15.734 5.504 1 88.38 95 ARG A N 1
ATOM 784 C CA . ARG A 1 95 ? -1.805 -16.844 5.965 1 88.38 95 ARG A CA 1
ATOM 785 C C . ARG A 1 95 ? -0.676 -17.141 4.98 1 88.38 95 ARG A C 1
ATOM 787 O O . ARG A 1 95 ? -0.927 -17.5 3.826 1 88.38 95 ARG A O 1
ATOM 794 N N . ALA A 1 96 ? 0.414 -16.797 5.562 1 77 96 ALA A N 1
ATOM 795 C CA . ALA A 1 96 ? 1.632 -17.031 4.789 1 77 96 ALA A CA 1
ATOM 796 C C . ALA A 1 96 ? 2.121 -18.469 4.957 1 77 96 ALA A C 1
ATOM 798 O O . ALA A 1 96 ? 2.021 -19.047 6.043 1 77 96 ALA A O 1
ATOM 799 N N . GLU A 1 97 ? 2.186 -19.281 3.908 1 65.12 97 GLU A N 1
ATOM 800 C CA . GLU A 1 97 ? 2.85 -20.578 3.84 1 65.12 97 GLU A CA 1
ATOM 801 C C . GLU A 1 97 ? 1.919 -21.703 4.297 1 65.12 97 GLU A C 1
ATOM 803 O O . GLU A 1 97 ? 2.32 -22.578 5.07 1 65.12 97 GLU A O 1
ATOM 808 N N . GLU A 1 98 ? 0.771 -21.562 3.92 1 62.09 98 GLU A N 1
ATOM 809 C CA . GLU A 1 98 ? -0.118 -22.703 4.172 1 62.09 98 GLU A CA 1
ATOM 810 C C . GLU A 1 98 ? 0.126 -23.828 3.174 1 62.09 98 GLU A C 1
ATOM 812 O O . GLU A 1 98 ? 0.41 -23.578 2.002 1 62.09 98 GLU A O 1
ATOM 817 N N . TRP A 1 99 ? 0.229 -24.984 3.742 1 65.69 99 TRP A N 1
ATOM 818 C CA . TRP A 1 99 ? 0.526 -26.172 2.932 1 65.69 99 TRP A CA 1
ATOM 819 C C . TRP A 1 99 ? -0.672 -26.547 2.07 1 65.69 99 TRP A C 1
ATOM 821 O O . TRP A 1 99 ? -1.816 -26.484 2.525 1 65.69 99 TRP A O 1
ATOM 831 N N . ALA A 1 100 ? -0.39 -26.609 0.792 1 64.69 100 ALA A N 1
ATOM 832 C CA . ALA A 1 100 ? -1.369 -27.188 -0.131 1 64.69 100 ALA A CA 1
ATOM 833 C C . ALA A 1 100 ? -1.453 -28.703 0.025 1 64.69 100 ALA A C 1
ATOM 835 O O . ALA A 1 100 ? -0.506 -29.328 0.494 1 64.69 100 ALA A O 1
ATOM 836 N N . PRO A 1 101 ? -2.666 -29.172 -0.209 1 62.91 101 PRO A N 1
ATOM 837 C CA . PRO A 1 101 ? -2.725 -30.641 -0.242 1 62.91 101 PRO A CA 1
ATOM 838 C C . PRO A 1 101 ? -1.647 -31.25 -1.132 1 62.91 101 PRO A C 1
ATOM 840 O O . PRO A 1 101 ? -1.181 -30.609 -2.076 1 62.91 101 PRO A O 1
ATOM 843 N N . SER A 1 102 ? -1.155 -32.375 -0.588 1 61.53 102 SER A N 1
ATOM 844 C CA . SER A 1 102 ? -0.094 -33.094 -1.305 1 61.53 102 SER A CA 1
ATOM 845 C C . SER A 1 102 ? -0.5 -33.375 -2.744 1 61.53 102 SER A C 1
ATOM 847 O O . SER A 1 102 ? -1.656 -33.719 -3.012 1 61.53 102 SER A O 1
ATOM 849 N N . TYR A 1 103 ? 0.112 -32.875 -3.656 1 60.34 103 TYR A N 1
ATOM 850 C CA . TYR A 1 103 ? 0.029 -33.219 -5.074 1 60.34 103 TYR A CA 1
ATOM 851 C C . TYR A 1 103 ? 1.361 -33.75 -5.59 1 60.34 103 TYR A C 1
ATOM 853 O O . TYR A 1 103 ? 2.404 -33.125 -5.391 1 60.34 103 TYR A O 1
ATOM 861 N N . ALA A 1 1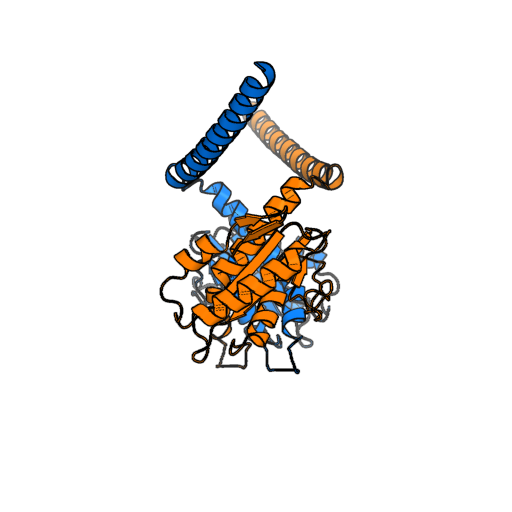04 ? 1.216 -34.844 -6.188 1 61.53 104 ALA A N 1
ATOM 862 C CA . ALA A 1 104 ? 2.348 -35.531 -6.797 1 61.53 104 ALA A CA 1
ATOM 863 C C . ALA A 1 104 ? 3.473 -35.75 -5.785 1 61.53 104 ALA A C 1
ATOM 865 O O . ALA A 1 104 ? 4.652 -35.594 -6.121 1 61.53 104 ALA A O 1
ATOM 866 N N . GLY A 1 105 ? 3.08 -36.062 -4.586 1 58.22 105 GLY A N 1
ATOM 867 C CA . GLY A 1 105 ? 4.031 -36.5 -3.584 1 58.22 105 GLY A CA 1
ATOM 868 C C . GLY A 1 105 ? 4.711 -35.375 -2.85 1 58.22 105 GLY A C 1
ATOM 869 O O . GLY A 1 105 ? 5.629 -35.594 -2.059 1 58.22 105 GLY A O 1
ATOM 870 N N . GLY A 1 106 ? 4.359 -34.094 -3.152 1 59.16 106 GLY A N 1
ATOM 871 C CA . GLY A 1 106 ? 5.043 -33.062 -2.406 1 59.16 106 GLY A CA 1
ATOM 872 C C . GLY A 1 106 ? 4.137 -31.906 -2.031 1 59.16 106 GLY A C 1
ATOM 873 O O . GLY A 1 106 ? 3.205 -31.578 -2.77 1 59.16 106 GLY A O 1
ATOM 874 N N . GLY A 1 107 ? 4.066 -31.719 -0.813 1 57.94 107 GLY A N 1
ATOM 875 C CA . GLY A 1 107 ? 3.316 -30.562 -0.358 1 57.94 107 GLY A CA 1
ATOM 876 C C . GLY A 1 107 ? 4.055 -29.25 -0.567 1 57.94 107 GLY A C 1
ATOM 877 O O . GLY A 1 107 ? 5.285 -29.219 -0.597 1 57.94 107 GLY A O 1
ATOM 878 N N . SER A 1 108 ? 3.424 -28.391 -1.387 1 64.06 108 SER A N 1
ATOM 879 C CA . SER A 1 108 ? 4.074 -27.094 -1.535 1 64.06 108 SER A CA 1
ATOM 880 C C . SER A 1 108 ? 3.365 -26.031 -0.717 1 64.06 108 SER A C 1
ATOM 882 O O . SER A 1 108 ? 2.168 -26.141 -0.449 1 64.06 108 SER A O 1
ATOM 884 N N . ARG A 1 109 ? 4.23 -25.172 -0.213 1 71.62 109 ARG A N 1
ATOM 885 C CA . ARG A 1 109 ? 3.705 -24.062 0.576 1 71.62 109 ARG A CA 1
ATOM 886 C C . ARG A 1 109 ? 3.166 -22.969 -0.325 1 71.62 109 ARG A C 1
ATOM 888 O O . ARG A 1 109 ? 3.811 -22.578 -1.307 1 71.62 109 ARG A O 1
ATOM 895 N N . MET A 1 110 ? 1.896 -22.672 -0.031 1 78.31 110 MET A N 1
ATOM 896 C CA . MET A 1 110 ? 1.307 -21.516 -0.688 1 78.31 110 MET A CA 1
ATOM 897 C C . MET A 1 110 ? 1.982 -20.234 -0.225 1 78.31 110 MET A C 1
ATOM 899 O O . MET A 1 110 ? 2.377 -20.109 0.936 1 78.31 110 MET A O 1
ATOM 903 N N . ASP A 1 111 ? 2.033 -19.359 -1.145 1 88.31 111 ASP A N 1
ATOM 904 C CA . ASP A 1 111 ? 2.631 -18.078 -0.769 1 88.31 111 ASP A CA 1
ATOM 905 C C . ASP A 1 111 ? 1.688 -17.266 0.123 1 88.31 111 ASP A C 1
ATOM 907 O O . ASP A 1 111 ? 2.066 -16.859 1.222 1 88.31 111 ASP A O 1
ATOM 911 N N . PHE A 1 112 ? 0.432 -17.109 -0.37 1 94.12 112 PHE A N 1
ATOM 912 C CA . PHE A 1 112 ? -0.558 -16.422 0.458 1 94.12 112 PHE A CA 1
ATOM 913 C C . PHE A 1 112 ? -1.932 -17.062 0.294 1 94.12 112 PHE A C 1
ATOM 915 O O . PHE A 1 112 ? -2.367 -17.328 -0.828 1 94.12 112 PHE A O 1
ATOM 922 N N . LEU A 1 113 ? -2.555 -17.297 1.364 1 91.69 113 LEU A N 1
ATOM 923 C CA . LEU A 1 113 ? -3.963 -17.672 1.389 1 91.69 113 LEU A CA 1
ATOM 924 C C . LEU A 1 113 ? -4.809 -16.578 2.021 1 91.69 113 LEU A C 1
ATOM 926 O O . LEU A 1 113 ? -4.566 -16.188 3.164 1 91.69 113 LEU A O 1
ATOM 930 N N . LEU A 1 114 ? -5.66 -16.047 1.199 1 93.44 114 LEU A N 1
ATOM 931 C CA . LEU A 1 114 ? -6.68 -15.148 1.724 1 93.44 114 LEU A CA 1
ATOM 932 C C . LEU A 1 114 ? -7.941 -15.914 2.1 1 93.44 114 LEU A C 1
ATOM 934 O O . LEU A 1 114 ? -8.875 -16 1.301 1 93.44 114 LEU A O 1
ATOM 938 N N . GLY A 1 115 ? -8.047 -16.359 3.281 1 87.38 115 GLY A N 1
ATOM 939 C CA . GLY A 1 115 ? -9.016 -17.344 3.736 1 87.38 115 GLY A CA 1
ATOM 940 C C . GLY A 1 115 ? -10.453 -16.859 3.596 1 87.38 115 GLY A C 1
ATOM 941 O O . GLY A 1 115 ? -11.312 -17.594 3.102 1 87.38 115 GLY A O 1
ATOM 942 N N . GLU A 1 116 ? -10.648 -15.578 3.986 1 89.88 116 GLU A N 1
ATOM 943 C CA . GLU A 1 116 ? -12.008 -15.031 3.973 1 89.88 116 GLU A CA 1
ATOM 944 C C . GLU A 1 116 ? -12.547 -14.93 2.549 1 89.88 116 GLU A C 1
ATOM 946 O O . GLU A 1 116 ? -13.758 -14.812 2.344 1 89.88 116 GLU A O 1
ATOM 951 N N . HIS A 1 117 ? -11.68 -15.086 1.62 1 90.75 117 HIS A N 1
ATOM 952 C CA . HIS A 1 117 ? -12.086 -14.836 0.241 1 90.75 117 HIS A CA 1
ATOM 953 C C . HIS A 1 117 ? -11.836 -16.062 -0.635 1 90.75 117 HIS A C 1
ATOM 955 O O . HIS A 1 117 ? -12.125 -16.047 -1.833 1 90.75 117 HIS A O 1
ATOM 961 N N . ASP A 1 118 ? -11.25 -17.094 -0.02 1 88.38 118 ASP A N 1
ATOM 962 C CA . ASP A 1 118 ? -10.93 -18.328 -0.726 1 88.38 118 ASP A CA 1
ATOM 963 C C . ASP A 1 118 ? -10.031 -18.062 -1.929 1 88.38 118 ASP A C 1
ATOM 965 O O . ASP A 1 118 ? -10.281 -18.562 -3.027 1 88.38 118 ASP A O 1
ATOM 969 N N . ILE A 1 119 ? -9.055 -17.219 -1.751 1 91.94 119 ILE A N 1
ATOM 970 C CA . ILE A 1 119 ? -8.102 -16.844 -2.789 1 91.94 119 ILE A CA 1
ATOM 971 C C . ILE A 1 119 ? -6.695 -17.281 -2.377 1 91.94 119 ILE A C 1
ATOM 973 O O . ILE A 1 119 ? -6.285 -17.062 -1.234 1 91.94 119 ILE A O 1
ATOM 977 N N . VAL A 1 120 ? -6.027 -17.875 -3.287 1 91.88 120 VAL A N 1
ATOM 978 C CA . VAL A 1 120 ? -4.605 -18.156 -3.133 1 91.88 120 VAL A CA 1
ATOM 979 C C . VAL A 1 120 ? -3.799 -17.281 -4.09 1 91.88 120 VAL A C 1
ATOM 981 O O . VAL A 1 120 ? -4.191 -17.094 -5.242 1 91.88 120 VAL A O 1
ATOM 984 N N . ILE A 1 121 ? -2.703 -16.812 -3.58 1 94.25 121 ILE A N 1
ATOM 985 C CA . ILE A 1 121 ? -1.792 -16.031 -4.41 1 94.25 121 ILE A CA 1
ATOM 986 C C . ILE A 1 121 ? -0.459 -16.766 -4.543 1 94.25 121 ILE A C 1
ATOM 988 O O . ILE A 1 121 ? 0.161 -17.125 -3.539 1 94.25 121 ILE A O 1
ATOM 992 N N . GLU A 1 122 ? -0.096 -17.016 -5.734 1 92.62 122 GLU A N 1
ATOM 993 C CA . GLU A 1 122 ? 1.226 -17.562 -6.047 1 92.62 122 GLU A CA 1
ATOM 994 C C . GLU A 1 122 ? 2.111 -16.5 -6.699 1 92.62 122 GLU A C 1
ATOM 996 O O . GLU A 1 122 ? 1.682 -15.812 -7.629 1 92.62 122 GLU A O 1
ATOM 1001 N N . VAL A 1 123 ? 3.33 -16.375 -6.188 1 94.62 123 VAL A N 1
ATOM 1002 C CA . VAL A 1 123 ? 4.188 -15.289 -6.672 1 94.62 123 VAL A CA 1
ATOM 1003 C C . VAL A 1 123 ? 5.434 -15.875 -7.336 1 94.62 123 VAL A C 1
ATOM 1005 O O . VAL A 1 123 ? 5.949 -16.906 -6.895 1 94.62 123 VAL A O 1
ATOM 1008 N N . LYS A 1 124 ? 5.871 -15.258 -8.352 1 93.19 124 LYS A N 1
ATOM 1009 C CA . LYS A 1 124 ? 7.117 -15.578 -9.039 1 93.19 124 LYS A CA 1
ATOM 1010 C C . LYS A 1 124 ? 7.863 -14.312 -9.461 1 93.19 124 LYS A C 1
ATOM 1012 O O . LYS A 1 124 ? 7.238 -13.32 -9.828 1 93.19 124 LYS A O 1
ATOM 1017 N N . LYS A 1 125 ? 9.062 -14.352 -9.328 1 95.56 125 LYS A N 1
ATOM 1018 C CA . LYS A 1 125 ? 9.906 -13.297 -9.891 1 95.56 125 LYS A CA 1
ATOM 1019 C C . LYS A 1 125 ? 10.797 -13.844 -11.008 1 95.56 125 LYS A C 1
ATOM 1021 O O . LYS A 1 125 ? 11.375 -14.922 -10.867 1 95.56 125 LYS A O 1
ATOM 1026 N N . THR A 1 126 ? 10.891 -13.102 -12.039 1 94.56 126 THR A N 1
ATOM 1027 C CA . THR A 1 126 ? 11.781 -13.516 -13.125 1 94.56 126 THR A CA 1
ATOM 1028 C C . THR A 1 126 ? 13.242 -13.344 -12.711 1 94.56 126 THR A C 1
ATOM 1030 O O . THR A 1 126 ? 13.555 -12.547 -11.828 1 94.56 126 THR A O 1
ATOM 1033 N N . ARG A 1 127 ? 14.047 -14.148 -13.297 1 94.31 127 ARG A N 1
ATOM 1034 C CA . ARG A 1 127 ? 15.5 -14.055 -13.156 1 94.31 127 ARG A CA 1
ATOM 1035 C C . ARG A 1 127 ? 16.203 -14.445 -14.453 1 94.31 127 ARG A C 1
ATOM 1037 O O . ARG A 1 127 ? 15.641 -15.164 -15.281 1 94.31 127 ARG A O 1
ATOM 1044 N N . LYS A 1 128 ? 17.422 -13.984 -14.586 1 91.75 128 LYS A N 1
ATOM 1045 C CA . LYS A 1 128 ? 18.172 -14.172 -15.82 1 91.75 128 LYS A CA 1
ATOM 1046 C C . LYS A 1 128 ? 18.344 -15.656 -16.141 1 91.75 128 LYS A C 1
ATOM 1048 O O . LYS A 1 128 ? 18.344 -16.047 -17.312 1 91.75 128 LYS A O 1
ATOM 1053 N N . SER A 1 129 ? 18.438 -16.438 -15.109 1 91.81 129 SER A N 1
ATOM 1054 C CA . SER A 1 129 ? 18.703 -17.859 -15.305 1 91.81 129 SER A CA 1
ATOM 1055 C C . SER A 1 129 ? 17.422 -18.625 -15.594 1 91.81 129 SER A C 1
ATOM 1057 O O . SER A 1 129 ? 17.469 -19.828 -15.852 1 91.81 129 SER A O 1
ATOM 1059 N N . MET A 1 130 ? 16.281 -18 -15.625 1 90.19 130 MET A N 1
ATOM 1060 C CA . MET A 1 130 ? 14.977 -18.641 -15.828 1 90.19 130 MET A CA 1
ATOM 1061 C C . MET A 1 130 ? 14.359 -18.219 -17.156 1 90.19 130 MET A C 1
ATOM 1063 O O . MET A 1 130 ? 14.148 -17.031 -17.391 1 90.19 130 MET A O 1
ATOM 1067 N N . THR A 1 131 ? 14.078 -19.203 -17.969 1 88.69 131 THR A N 1
ATOM 1068 C CA . THR A 1 131 ? 13.438 -18.906 -19.25 1 88.69 131 THR A CA 1
ATOM 1069 C C . THR A 1 131 ? 11.93 -18.75 -19.062 1 88.69 131 THR A C 1
ATOM 1071 O O . THR A 1 131 ? 11.375 -19.125 -18.031 1 88.69 131 THR A O 1
ATOM 1074 N N . ALA A 1 132 ? 11.305 -18.203 -20.078 1 90.25 132 ALA A N 1
ATOM 1075 C CA . ALA A 1 132 ? 9.844 -18.094 -20.078 1 90.25 132 ALA A CA 1
ATOM 1076 C C . ALA A 1 132 ? 9.203 -19.484 -20 1 90.25 132 ALA A C 1
ATOM 1078 O O . ALA A 1 132 ? 8.18 -19.656 -19.328 1 90.25 132 ALA A O 1
ATOM 1079 N N . LYS A 1 133 ? 9.805 -20.375 -20.703 1 90.75 133 LYS A N 1
ATOM 1080 C CA . LYS A 1 133 ? 9.305 -21.75 -20.688 1 90.75 133 LYS A CA 1
ATOM 1081 C C . LYS A 1 133 ? 9.367 -22.328 -19.281 1 90.75 133 LYS A C 1
ATOM 1083 O O . LYS A 1 133 ? 8.422 -23 -18.828 1 90.75 133 LYS A O 1
ATOM 1088 N N . ASP A 1 134 ? 10.5 -22.094 -18.656 1 93.06 134 ASP A N 1
ATOM 1089 C CA . ASP A 1 134 ? 10.648 -22.547 -17.281 1 93.06 134 ASP A CA 1
ATOM 1090 C C . ASP A 1 134 ? 9.57 -21.953 -16.375 1 93.06 134 ASP A C 1
ATOM 1092 O O . ASP A 1 134 ? 8.953 -22.672 -15.586 1 93.06 134 ASP A O 1
ATOM 1096 N N . LEU A 1 135 ? 9.344 -20.719 -16.5 1 91.5 135 LEU A N 1
ATOM 1097 C CA . LEU A 1 135 ? 8.344 -20.016 -15.688 1 91.5 135 LEU A CA 1
ATOM 1098 C C . LEU A 1 135 ? 6.953 -20.609 -15.922 1 91.5 135 LEU A C 1
ATOM 1100 O O . LEU A 1 135 ? 6.227 -20.891 -14.969 1 91.5 135 LEU A O 1
ATOM 1104 N N . VAL A 1 136 ? 6.594 -20.797 -17.172 1 89.31 136 VAL A N 1
ATOM 1105 C CA . VAL A 1 136 ? 5.281 -21.312 -17.531 1 89.31 136 VAL A CA 1
ATOM 1106 C C . VAL A 1 136 ? 5.105 -22.719 -16.953 1 89.31 136 VAL A C 1
ATOM 1108 O O . VAL A 1 136 ? 4.055 -23.031 -16.375 1 89.31 136 VAL A O 1
ATOM 1111 N N . SER A 1 137 ? 6.141 -23.5 -17.078 1 91.25 137 SER A N 1
ATOM 1112 C CA . SER A 1 137 ? 6.086 -24.859 -16.547 1 91.25 137 SER A CA 1
ATOM 1113 C C . SER A 1 137 ? 5.852 -24.844 -15.039 1 91.25 137 SER A C 1
ATOM 1115 O O . SER A 1 137 ? 5.07 -25.641 -14.516 1 91.25 137 SER A O 1
ATOM 1117 N N . GLN A 1 138 ? 6.504 -23.953 -14.375 1 88.75 138 GLN A N 1
ATOM 1118 C CA . GLN A 1 138 ? 6.328 -23.844 -12.93 1 88.75 138 GLN A CA 1
ATOM 1119 C C . GLN A 1 138 ? 4.906 -23.406 -12.586 1 88.75 138 GLN A C 1
ATOM 1121 O O . GLN A 1 138 ? 4.297 -23.953 -11.656 1 88.75 138 GLN A O 1
ATOM 1126 N N . LEU A 1 139 ? 4.406 -22.516 -13.344 1 88.06 139 LEU A N 1
ATOM 1127 C CA . LEU A 1 139 ? 3.061 -22.016 -13.094 1 88.06 139 LEU A CA 1
ATOM 1128 C C . LEU A 1 139 ? 2.014 -23.078 -13.359 1 88.06 139 LEU A C 1
ATOM 1130 O O . LEU A 1 139 ? 1.008 -23.172 -12.648 1 88.06 139 LEU A O 1
ATOM 1134 N N . ILE A 1 140 ? 2.225 -23.875 -14.359 1 87 140 ILE A N 1
ATOM 1135 C CA . ILE A 1 140 ? 1.309 -24.953 -14.672 1 87 140 ILE A CA 1
ATOM 1136 C C . ILE A 1 140 ? 1.247 -25.938 -13.508 1 87 140 ILE A C 1
ATOM 1138 O O . ILE A 1 140 ? 0.166 -26.391 -13.125 1 87 140 ILE A O 1
ATOM 1142 N N . VAL A 1 141 ? 2.379 -26.25 -12.938 1 84.62 141 VAL A N 1
ATOM 1143 C CA . VAL A 1 141 ? 2.451 -27.141 -11.789 1 84.62 141 VAL A CA 1
ATOM 1144 C C . VAL A 1 141 ? 1.692 -26.531 -10.609 1 84.62 141 VAL A C 1
ATOM 1146 O O . VAL A 1 141 ? 0.928 -27.219 -9.93 1 84.62 141 VAL A O 1
ATOM 1149 N N . ASP A 1 142 ? 1.899 -25.219 -10.375 1 83.31 142 ASP A N 1
ATOM 1150 C CA . ASP A 1 142 ? 1.211 -24.531 -9.281 1 83.31 142 ASP A CA 1
ATOM 1151 C C . ASP A 1 142 ? -0.302 -24.562 -9.484 1 83.31 142 ASP A C 1
ATOM 1153 O O . ASP A 1 142 ? -1.058 -24.781 -8.539 1 83.31 142 ASP A O 1
ATOM 1157 N N . ILE A 1 143 ? -0.717 -24.359 -10.68 1 84.06 143 ILE A N 1
ATOM 1158 C CA . ILE A 1 143 ? -2.139 -24.344 -11 1 84.06 143 ILE A CA 1
ATOM 1159 C C . ILE A 1 143 ? -2.73 -25.734 -10.766 1 84.06 143 ILE A C 1
ATOM 1161 O O . ILE A 1 143 ? -3.807 -25.859 -10.172 1 84.06 143 ILE A O 1
ATOM 1165 N N . ALA A 1 144 ? -2.033 -26.719 -11.172 1 82.06 144 ALA A N 1
ATOM 1166 C CA . ALA A 1 144 ? -2.504 -28.094 -11.023 1 82.06 144 ALA A CA 1
ATOM 1167 C C . ALA A 1 144 ? -2.641 -28.469 -9.555 1 82.06 144 ALA A C 1
ATOM 1169 O O . ALA A 1 144 ? -3.576 -29.188 -9.172 1 82.06 144 ALA A O 1
ATOM 1170 N N . ARG A 1 145 ? -1.764 -28 -8.805 1 80.56 145 ARG A N 1
ATOM 1171 C CA . ARG A 1 145 ? -1.756 -28.297 -7.371 1 80.56 145 ARG A CA 1
ATOM 1172 C C . ARG A 1 145 ? -3.02 -27.766 -6.699 1 80.56 145 ARG A C 1
ATOM 1174 O O . ARG A 1 145 ? -3.582 -28.422 -5.82 1 80.56 145 ARG A O 1
ATOM 1181 N N . TYR A 1 146 ? -3.445 -26.625 -7.137 1 80.56 146 TYR A N 1
ATOM 1182 C CA . TYR A 1 146 ? -4.551 -25.984 -6.441 1 80.56 146 TYR A CA 1
ATOM 1183 C C . TYR A 1 146 ? -5.891 -26.391 -7.047 1 80.56 146 TYR A C 1
ATOM 1185 O O . TYR A 1 146 ? -6.941 -26.203 -6.43 1 80.56 146 TYR A O 1
ATOM 1193 N N . GLN A 1 147 ? -5.82 -26.906 -8.18 1 76.06 147 GLN A N 1
ATOM 1194 C CA . GLN A 1 147 ? -7.043 -27.375 -8.812 1 76.06 147 GLN A CA 1
ATOM 1195 C C . GLN A 1 147 ? -7.688 -28.484 -7.996 1 76.06 147 GLN A C 1
ATOM 1197 O O . GLN A 1 147 ? -8.906 -28.672 -8.031 1 76.06 147 GLN A O 1
ATOM 1202 N N . VAL A 1 148 ? -6.871 -29.078 -7.195 1 70.69 148 VAL A N 1
ATOM 1203 C CA . VAL A 1 148 ? -7.387 -30.219 -6.453 1 70.69 148 VAL A CA 1
ATOM 1204 C C . VAL A 1 148 ? -7.777 -29.781 -5.039 1 70.69 148 VAL A C 1
ATOM 1206 O O . VAL A 1 148 ? -8.234 -30.594 -4.234 1 70.69 148 VAL A O 1
ATOM 1209 N N . HIS A 1 149 ? -7.633 -28.484 -4.863 1 74.56 149 HIS A N 1
ATOM 1210 C CA . HIS A 1 149 ? -7.957 -28 -3.527 1 74.56 149 HIS A CA 1
ATOM 1211 C C . HIS A 1 149 ? -9.453 -27.734 -3.385 1 74.56 149 HIS A C 1
ATOM 1213 O O . HIS A 1 149 ? -10.047 -27.047 -4.207 1 74.56 149 HIS A O 1
ATOM 1219 N N . PRO A 1 150 ? -10.062 -28.281 -2.402 1 72.25 150 PRO A N 1
ATOM 1220 C CA . PRO A 1 150 ? -11.523 -28.234 -2.299 1 72.25 150 PRO A CA 1
ATOM 1221 C C . PRO A 1 150 ? -12.039 -26.859 -1.896 1 72.25 150 PRO A C 1
ATOM 1223 O O . PRO A 1 150 ? -13.188 -26.516 -2.188 1 72.25 150 PRO A O 1
ATOM 1226 N N . ARG A 1 151 ? -11.273 -26.016 -1.342 1 76.5 151 ARG A N 1
ATOM 1227 C CA . ARG A 1 151 ? -11.805 -24.781 -0.764 1 76.5 151 ARG A CA 1
ATOM 1228 C C . ARG A 1 151 ? -11.336 -23.562 -1.546 1 76.5 151 ARG A C 1
ATOM 1230 O O . ARG A 1 151 ? -11.867 -22.469 -1.363 1 76.5 151 ARG A O 1
ATOM 1237 N N . ILE A 1 152 ? -10.453 -23.719 -2.363 1 82.44 152 ILE A N 1
ATOM 1238 C CA . ILE A 1 152 ? -9.898 -22.578 -3.094 1 82.44 152 ILE A CA 1
ATOM 1239 C C . ILE A 1 152 ? -10.734 -22.312 -4.348 1 82.44 152 ILE A C 1
ATOM 1241 O O . ILE A 1 152 ? -10.922 -23.219 -5.172 1 82.44 152 ILE A O 1
ATOM 1245 N N . LYS A 1 153 ? -11.188 -21.125 -4.496 1 83.44 153 LYS A N 1
ATOM 1246 C CA . LYS A 1 153 ? -12.031 -20.781 -5.633 1 83.44 153 LYS A CA 1
ATOM 1247 C C . LYS A 1 153 ? -11.242 -19.969 -6.668 1 83.44 153 LYS A C 1
ATOM 1249 O O . LYS A 1 153 ? -11.562 -20.016 -7.859 1 83.44 153 LYS A O 1
ATOM 1254 N N . THR A 1 154 ? -10.258 -19.266 -6.148 1 89.19 154 THR A N 1
ATOM 1255 C CA . THR A 1 154 ? -9.508 -18.391 -7.055 1 89.19 154 THR A CA 1
ATOM 1256 C C . THR A 1 154 ? -8.008 -18.516 -6.805 1 89.19 154 THR A C 1
ATOM 1258 O O . THR A 1 154 ? -7.566 -18.5 -5.652 1 89.19 154 THR A O 1
ATOM 1261 N N . LEU A 1 155 ? -7.32 -18.719 -7.871 1 89.75 155 LEU A N 1
ATOM 1262 C CA . LEU A 1 155 ? -5.863 -18.688 -7.84 1 89.75 155 LEU A CA 1
ATOM 1263 C C . LEU A 1 155 ? -5.332 -17.484 -8.602 1 89.75 155 LEU A C 1
ATOM 1265 O O . LEU A 1 155 ? -5.59 -17.344 -9.805 1 89.75 155 LEU A O 1
ATOM 1269 N N . CYS A 1 156 ? -4.633 -16.656 -7.898 1 92.44 156 CYS A N 1
ATOM 1270 C CA . CYS A 1 156 ? -3.973 -15.508 -8.516 1 92.44 156 CYS A CA 1
ATOM 1271 C C . CYS A 1 156 ? -2.467 -15.734 -8.602 1 92.44 156 CYS A C 1
ATOM 1273 O O . CYS A 1 156 ? -1.799 -15.891 -7.582 1 92.44 156 CYS A O 1
ATOM 1275 N N . CYS A 1 157 ? -1.97 -15.789 -9.781 1 92.5 157 CYS A N 1
ATOM 1276 C CA . CYS A 1 157 ? -0.529 -15.883 -9.984 1 92.5 157 CYS A CA 1
ATOM 1277 C C . CYS A 1 157 ? 0.064 -14.508 -10.297 1 92.5 157 CYS A C 1
ATOM 1279 O O . CYS A 1 157 ? -0.287 -13.891 -11.305 1 92.5 157 CYS A O 1
ATOM 1281 N N . PHE A 1 158 ? 0.904 -14.039 -9.555 1 95.25 158 PHE A N 1
ATOM 1282 C CA . PHE A 1 158 ? 1.559 -12.75 -9.734 1 95.25 158 PHE A CA 1
ATOM 1283 C C . PHE A 1 158 ? 3.006 -12.938 -10.18 1 95.25 158 PHE A C 1
ATOM 1285 O O . PHE A 1 158 ? 3.838 -13.422 -9.406 1 95.25 158 PHE A O 1
ATOM 1292 N N . VAL A 1 159 ? 3.252 -12.555 -11.367 1 94.56 159 VAL A N 1
ATOM 1293 C CA . VAL A 1 159 ? 4.605 -12.617 -11.906 1 94.56 159 VAL A CA 1
ATOM 1294 C C . VAL A 1 159 ? 5.211 -11.219 -11.969 1 94.56 159 VAL A C 1
ATOM 1296 O O . VAL A 1 159 ? 4.684 -10.336 -12.648 1 94.56 159 VAL A O 1
ATOM 1299 N N . TYR A 1 160 ? 6.281 -11.055 -11.281 1 96.69 160 TYR A N 1
ATOM 1300 C CA . TYR A 1 160 ? 6.984 -9.781 -11.242 1 96.69 160 TYR A CA 1
ATOM 1301 C C . TYR A 1 160 ? 8.219 -9.805 -12.133 1 96.69 160 TYR A C 1
ATOM 1303 O O . TYR A 1 160 ? 9.156 -10.562 -11.875 1 96.69 160 TYR A O 1
ATOM 1311 N N . ASP A 1 161 ? 8.172 -8.984 -13.156 1 95 161 ASP A N 1
ATOM 1312 C CA . ASP A 1 161 ? 9.219 -8.969 -14.18 1 95 161 ASP A CA 1
ATOM 1313 C C . ASP A 1 161 ? 9.758 -7.555 -14.383 1 95 161 ASP A C 1
ATOM 1315 O O . ASP A 1 161 ? 9.641 -6.988 -15.469 1 95 161 ASP A O 1
ATOM 1319 N N . PRO A 1 162 ? 10.469 -7.062 -13.352 1 94.5 162 PRO A N 1
ATOM 1320 C CA . PRO A 1 162 ? 10.922 -5.668 -13.43 1 94.5 162 PRO A CA 1
ATOM 1321 C C . PRO A 1 162 ? 11.984 -5.453 -14.508 1 94.5 162 PRO A C 1
ATOM 1323 O O . PRO A 1 162 ? 12.125 -4.344 -15.023 1 94.5 162 PRO A O 1
ATOM 1326 N N . GLU A 1 163 ? 12.648 -6.48 -14.914 1 93.75 163 GLU A N 1
ATOM 1327 C CA . GLU A 1 163 ? 13.719 -6.363 -15.898 1 93.75 163 GLU A CA 1
ATOM 1328 C C . GLU A 1 163 ? 13.188 -6.59 -17.312 1 93.75 163 GLU A C 1
ATOM 1330 O O . GLU A 1 163 ? 13.922 -6.441 -18.297 1 93.75 163 GLU A O 1
ATOM 1335 N N . GLY A 1 164 ? 11.961 -6.957 -17.422 1 92.69 164 GLY A N 1
ATOM 1336 C CA . GLY A 1 164 ? 11.367 -7.156 -18.734 1 92.69 164 GLY A CA 1
ATOM 1337 C C . GLY A 1 164 ? 11.93 -8.367 -19.453 1 92.69 164 GLY A C 1
ATOM 1338 O O . GLY A 1 164 ? 12.211 -8.297 -20.656 1 92.69 164 GLY A O 1
ATOM 1339 N N . LEU A 1 165 ? 12.109 -9.414 -18.781 1 92.75 165 LEU A N 1
ATOM 1340 C CA . LEU A 1 165 ? 12.727 -10.609 -19.344 1 92.75 165 LEU A CA 1
ATOM 1341 C C . LEU A 1 165 ? 11.703 -11.422 -20.125 1 92.75 165 LEU A C 1
ATOM 1343 O O . LEU A 1 165 ? 12.078 -12.273 -20.938 1 92.75 165 LEU A O 1
ATOM 1347 N N . LEU A 1 166 ? 10.469 -11.258 -19.844 1 91.88 166 LEU A N 1
ATOM 1348 C CA . LEU A 1 166 ? 9.414 -11.961 -20.562 1 91.88 166 LEU A CA 1
ATOM 1349 C C . LEU A 1 166 ? 9.039 -11.219 -21.844 1 91.88 166 LEU A C 1
ATOM 1351 O O . LEU A 1 166 ? 8.539 -10.086 -21.781 1 91.88 166 LEU A O 1
ATOM 1355 N N . MET A 1 167 ? 9.195 -11.812 -22.938 1 88.62 167 MET A N 1
ATOM 1356 C CA . MET A 1 167 ? 8.992 -11.164 -24.234 1 88.62 167 MET A CA 1
ATOM 1357 C C . MET A 1 167 ? 7.508 -10.969 -24.516 1 88.62 167 MET A C 1
ATOM 1359 O O . MET A 1 167 ? 7.109 -9.953 -25.094 1 88.62 167 MET A O 1
ATOM 1363 N N . ASN A 1 168 ? 6.648 -11.992 -24.141 1 88.88 168 ASN A N 1
ATOM 1364 C CA . ASN A 1 168 ? 5.215 -11.922 -24.422 1 88.88 168 ASN A CA 1
ATOM 1365 C C . ASN A 1 168 ? 4.395 -12.227 -23.172 1 88.88 168 ASN A C 1
ATOM 1367 O O . ASN A 1 168 ? 3.682 -13.227 -23.109 1 88.88 168 ASN A O 1
ATOM 1371 N N . PRO A 1 169 ? 4.438 -11.281 -22.234 1 87.25 169 PRO A N 1
ATOM 1372 C CA . PRO A 1 169 ? 3.73 -11.531 -20.984 1 87.25 169 PRO A CA 1
ATOM 1373 C C . PRO A 1 169 ? 2.219 -11.648 -21.172 1 87.25 169 PRO A C 1
ATOM 1375 O O . PRO A 1 169 ? 1.568 -12.445 -20.484 1 87.25 169 PRO A O 1
ATOM 1378 N N . VAL A 1 170 ? 1.676 -10.953 -22.047 1 85.19 170 VAL A N 1
ATOM 1379 C CA . VAL A 1 170 ? 0.236 -10.961 -22.281 1 85.19 170 VAL A CA 1
ATOM 1380 C C . VAL A 1 170 ? -0.194 -12.344 -22.781 1 85.19 170 VAL A C 1
ATOM 1382 O O . VAL A 1 170 ? -1.227 -12.867 -22.359 1 85.19 170 VAL A O 1
ATOM 1385 N N . GLY A 1 171 ? 0.58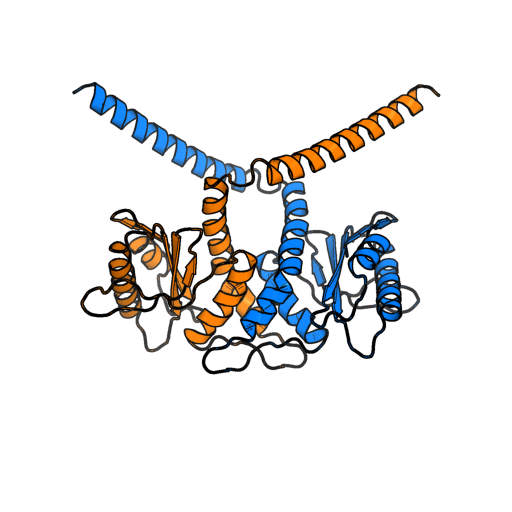3 -12.859 -23.719 1 86.06 171 GLY A N 1
ATOM 1386 C CA . GLY A 1 171 ? 0.296 -14.195 -24.203 1 86.06 171 GLY A CA 1
ATOM 1387 C C . GLY A 1 171 ? 0.334 -15.25 -23.125 1 86.06 171 GLY A C 1
ATOM 1388 O O . GLY A 1 171 ? -0.535 -16.125 -23.062 1 86.06 171 GLY A O 1
ATOM 1389 N N . ILE A 1 172 ? 1.325 -15.133 -22.281 1 85.88 172 ILE A N 1
ATOM 1390 C CA . ILE A 1 172 ? 1.47 -16.062 -21.172 1 85.88 172 ILE A CA 1
ATOM 1391 C C . ILE A 1 172 ? 0.261 -15.961 -20.234 1 85.88 172 ILE A C 1
ATOM 1393 O O . ILE A 1 172 ? -0.315 -16.969 -19.844 1 85.88 172 ILE A O 1
ATOM 1397 N N . GLU A 1 173 ? -0.118 -14.711 -19.891 1 87.38 173 GLU A N 1
ATOM 1398 C CA . GLU A 1 173 ? -1.273 -14.469 -19.047 1 87.38 173 GLU A CA 1
ATOM 1399 C C . GLU A 1 173 ? -2.539 -15.086 -19.641 1 87.38 173 GLU A C 1
ATOM 1401 O O . GLU A 1 173 ? -3.297 -15.758 -18.938 1 87.38 173 GLU A O 1
ATOM 1406 N N . ARG A 1 174 ? -2.77 -14.891 -20.891 1 84.5 174 ARG A N 1
ATOM 1407 C CA . ARG A 1 174 ? -3.959 -15.391 -21.578 1 84.5 174 ARG A CA 1
ATOM 1408 C C . ARG A 1 174 ? -3.988 -16.906 -21.578 1 84.5 174 ARG A C 1
ATOM 1410 O O . ARG A 1 174 ? -5.035 -17.516 -21.344 1 84.5 174 ARG A O 1
ATOM 1417 N N . ASP A 1 175 ? -2.891 -17.484 -21.75 1 82.5 175 ASP A N 1
ATOM 1418 C CA . ASP A 1 175 ? -2.805 -18.938 -21.875 1 82.5 175 ASP A CA 1
ATOM 1419 C C . ASP A 1 175 ? -3.064 -19.609 -20.516 1 82.5 175 ASP A C 1
ATOM 1421 O O . ASP A 1 175 ? -3.664 -20.672 -20.469 1 82.5 175 ASP A O 1
ATOM 1425 N N . LEU A 1 176 ? -2.67 -18.922 -19.562 1 83.69 176 LEU A N 1
ATOM 1426 C CA . LEU A 1 176 ? -2.715 -19.562 -18.25 1 83.69 176 LEU A CA 1
ATOM 1427 C C . LEU A 1 176 ? -4 -19.203 -17.516 1 83.69 176 LEU A C 1
ATOM 1429 O O . LEU A 1 176 ? -4.445 -19.938 -16.641 1 83.69 176 LEU A O 1
ATOM 1433 N N . SER A 1 177 ? -4.523 -18 -17.828 1 82.19 177 SER A N 1
ATOM 1434 C CA . SER A 1 177 ? -5.754 -17.578 -17.156 1 82.19 177 SER A CA 1
ATOM 1435 C C . SER A 1 177 ? -6.961 -18.328 -17.703 1 82.19 177 SER A C 1
ATOM 1437 O O . SER A 1 177 ? -7.246 -18.281 -18.906 1 82.19 177 SER A O 1
ATOM 1439 N N . LYS A 1 178 ? -7.57 -19.125 -16.938 1 78.62 178 LYS A N 1
ATOM 1440 C CA . LYS A 1 178 ? -8.727 -19.922 -17.328 1 78.62 178 LYS A CA 1
ATOM 1441 C C . LYS A 1 178 ? -9.531 -20.359 -16.109 1 78.62 178 LYS A C 1
ATOM 1443 O O . LYS A 1 178 ? -9.039 -20.297 -14.977 1 78.62 178 LYS A O 1
ATOM 1448 N N . ILE A 1 179 ? -10.812 -20.484 -16.359 1 70.81 179 ILE A N 1
ATOM 1449 C CA . ILE A 1 179 ? -11.602 -21.188 -15.359 1 70.81 179 ILE A CA 1
ATOM 1450 C C . ILE A 1 179 ? -11.586 -22.688 -15.648 1 70.81 179 ILE A C 1
ATOM 1452 O O . ILE A 1 179 ? -11.992 -23.125 -16.719 1 70.81 179 ILE A O 1
ATOM 1456 N N . THR A 1 180 ? -10.883 -23.375 -14.891 1 67.69 180 THR A N 1
ATOM 1457 C CA . THR A 1 180 ? -10.773 -24.812 -15.078 1 67.69 180 THR A CA 1
ATOM 1458 C C . THR A 1 180 ? -11.148 -25.562 -13.797 1 67.69 180 THR A C 1
ATOM 1460 O O . THR A 1 180 ? -10.664 -25.219 -12.711 1 67.69 180 THR A O 1
ATOM 1463 N N . ASP A 1 181 ? -11.945 -26.516 -13.961 1 69 181 ASP A N 1
ATOM 1464 C CA . ASP A 1 181 ? -12.328 -27.438 -12.891 1 69 181 ASP A CA 1
ATOM 1465 C C . ASP A 1 181 ? -12.766 -26.688 -11.641 1 69 181 ASP A C 1
ATOM 1467 O O . ASP A 1 181 ? -12.352 -27 -10.531 1 69 181 ASP A O 1
ATOM 1471 N N . GLY A 1 182 ? -13.438 -25.562 -11.805 1 70.19 182 GLY A N 1
ATOM 1472 C CA . GLY A 1 182 ? -14.07 -24.859 -10.695 1 70.19 182 GLY A CA 1
ATOM 1473 C C . GLY A 1 182 ? -13.188 -23.797 -10.086 1 70.19 182 GLY A C 1
ATOM 1474 O O . GLY A 1 182 ? -13.586 -23.141 -9.117 1 70.19 182 GLY A O 1
ATOM 1475 N N . ILE A 1 183 ? -11.945 -23.719 -10.555 1 76.81 183 ILE A N 1
ATOM 1476 C CA . ILE A 1 183 ? -11.055 -22.703 -10.016 1 76.81 183 ILE A CA 1
ATOM 1477 C C . ILE A 1 183 ? -10.852 -21.594 -11.047 1 76.81 183 ILE A C 1
ATOM 1479 O O . ILE A 1 183 ? -10.703 -21.875 -12.242 1 76.81 183 ILE A O 1
ATOM 1483 N N . ASP A 1 184 ? -10.938 -20.422 -10.578 1 82 184 ASP A N 1
ATOM 1484 C CA . ASP A 1 184 ? -10.625 -19.25 -11.398 1 82 184 ASP A CA 1
ATOM 1485 C C . ASP A 1 184 ? -9.141 -18.891 -11.297 1 82 184 ASP A C 1
ATOM 1487 O O . ASP A 1 184 ? -8.68 -18.422 -10.258 1 82 184 ASP A O 1
ATOM 1491 N N . VAL A 1 185 ? -8.484 -19.172 -12.383 1 82.12 185 VAL A N 1
ATOM 1492 C CA . VAL A 1 185 ? -7.051 -18.891 -12.406 1 82.12 185 VAL A CA 1
ATOM 1493 C C . VAL A 1 185 ? -6.812 -17.531 -13.062 1 82.12 185 VAL A C 1
ATOM 1495 O O . VAL A 1 185 ? -7.227 -17.312 -14.203 1 82.12 185 VAL A O 1
ATOM 1498 N N . ARG A 1 186 ? -6.137 -16.625 -12.328 1 81 186 ARG A N 1
ATOM 1499 C CA . ARG A 1 186 ? -5.812 -15.281 -12.812 1 81 186 ARG A CA 1
ATOM 1500 C C . ARG A 1 186 ? -4.312 -15.008 -12.703 1 81 186 ARG A C 1
ATOM 1502 O O . ARG A 1 186 ? -3.732 -15.133 -11.625 1 81 186 ARG A O 1
ATOM 1509 N N . CYS A 1 187 ? -3.799 -14.68 -13.891 1 78.5 187 CYS A N 1
ATOM 1510 C CA . CYS A 1 187 ? -2.365 -14.414 -13.914 1 78.5 187 CYS A CA 1
ATOM 1511 C C . CYS A 1 187 ? -2.08 -12.969 -14.297 1 78.5 187 CYS A C 1
ATOM 1513 O O . CYS A 1 187 ? -2.715 -12.43 -15.203 1 78.5 187 CYS A O 1
ATOM 1515 N N . MET B 1 1 ? -36.531 -31.719 -26.188 1 41.5 1 MET B N 1
ATOM 1516 C CA . MET B 1 1 ? -35.5 -31.219 -27.094 1 41.5 1 MET B CA 1
ATOM 1517 C C . MET B 1 1 ? -35.5 -29.703 -27.141 1 41.5 1 MET B C 1
ATOM 1519 O O . MET B 1 1 ? -34.438 -29.078 -27.219 1 41.5 1 MET B O 1
ATOM 1523 N N . PRO B 1 2 ? -36.719 -29.031 -27.203 1 55.22 2 PRO B N 1
ATOM 1524 C CA . PRO B 1 2 ? -36.875 -27.594 -27.375 1 55.22 2 PRO B CA 1
ATOM 1525 C C . PRO B 1 2 ? -36.531 -26.797 -26.125 1 55.22 2 PRO B C 1
ATOM 1527 O O . PRO B 1 2 ? -36.031 -25.672 -26.219 1 55.22 2 PRO B O 1
ATOM 1530 N N . GLU B 1 3 ? -36.781 -27.406 -25.031 1 50.28 3 GLU B N 1
ATOM 1531 C CA . GLU B 1 3 ? -36.531 -26.641 -23.797 1 50.28 3 GLU B CA 1
ATOM 1532 C C . GLU B 1 3 ? -35.062 -26.438 -23.547 1 50.28 3 GLU B C 1
ATOM 1534 O O . GLU B 1 3 ? -34.656 -25.391 -23.047 1 50.28 3 GLU B O 1
ATOM 1539 N N . SER B 1 4 ? -34.312 -27.469 -23.984 1 51.66 4 SER B N 1
ATOM 1540 C CA . SER B 1 4 ? -32.875 -27.406 -23.766 1 51.66 4 SER B CA 1
ATOM 1541 C C . SER B 1 4 ? -32.219 -26.344 -24.641 1 51.66 4 SER B C 1
ATOM 1543 O O . SER B 1 4 ? -31.312 -25.641 -24.219 1 51.66 4 SER B O 1
ATOM 1545 N N . GLN B 1 5 ? -32.719 -26.172 -25.812 1 50.31 5 GLN B N 1
ATOM 1546 C CA . GLN B 1 5 ? -32.219 -25.156 -26.719 1 50.31 5 GLN B CA 1
ATOM 1547 C C . GLN B 1 5 ? -32.562 -23.75 -26.25 1 50.31 5 GLN B C 1
ATOM 1549 O O . GLN B 1 5 ? -31.781 -22.812 -26.391 1 50.31 5 GLN B O 1
ATOM 1554 N N . TYR B 1 6 ? -33.75 -23.719 -25.641 1 46.28 6 TYR B N 1
ATOM 1555 C CA . TYR B 1 6 ? -34.156 -22.406 -25.141 1 46.28 6 TYR B CA 1
ATOM 1556 C C . TYR B 1 6 ? -33.281 -21.984 -23.969 1 46.28 6 TYR B C 1
ATOM 1558 O O . TYR B 1 6 ? -32.875 -20.828 -23.875 1 46.28 6 TYR B O 1
ATOM 1566 N N . ARG B 1 7 ? -32.969 -22.984 -23.188 1 45.56 7 ARG B N 1
ATOM 1567 C CA . ARG B 1 7 ? -32.125 -22.625 -22.031 1 45.56 7 ARG B CA 1
ATOM 1568 C C . ARG B 1 7 ? -30.719 -22.281 -22.453 1 45.56 7 ARG B C 1
ATOM 1570 O O . ARG B 1 7 ? -30.109 -21.344 -21.938 1 45.56 7 ARG B O 1
ATOM 1577 N N . SER B 1 8 ? -30.219 -22.969 -23.391 1 46.47 8 SER B N 1
ATOM 1578 C CA . SER B 1 8 ? -28.922 -22.641 -23.938 1 46.47 8 SER B CA 1
ATOM 1579 C C . SER B 1 8 ? -28.938 -21.281 -24.625 1 46.47 8 SER B C 1
ATOM 1581 O O . SER B 1 8 ? -27.984 -20.5 -24.516 1 46.47 8 SER B O 1
ATOM 1583 N N . ALA B 1 9 ? -29.922 -20.953 -25.266 1 49.75 9 ALA B N 1
ATOM 1584 C CA . ALA B 1 9 ? -30.078 -19.656 -25.906 1 49.75 9 ALA B CA 1
ATOM 1585 C C . ALA B 1 9 ? -30.25 -18.547 -24.875 1 49.75 9 ALA B C 1
ATOM 1587 O O . ALA B 1 9 ? -29.688 -17.469 -25.016 1 49.75 9 ALA B O 1
ATOM 1588 N N . TYR B 1 10 ? -30.891 -18.812 -23.797 1 42.44 10 TYR B N 1
ATOM 1589 C CA . TYR B 1 10 ? -31.062 -17.844 -22.719 1 42.44 10 TYR B CA 1
ATOM 1590 C C . TYR B 1 10 ? -29.75 -17.594 -22 1 42.44 10 TYR B C 1
ATOM 1592 O O . TYR B 1 10 ? -29.391 -16.438 -21.734 1 42.44 10 TYR B O 1
ATOM 1600 N N . ILE B 1 11 ? -29.031 -18.578 -21.828 1 45.88 11 ILE B N 1
ATOM 1601 C CA . ILE B 1 11 ? -27.75 -18.438 -21.141 1 45.88 11 ILE B CA 1
ATOM 1602 C C . ILE B 1 11 ? -26.734 -17.797 -22.078 1 45.88 11 ILE B C 1
ATOM 1604 O O . ILE B 1 11 ? -25.953 -16.922 -21.672 1 45.88 11 ILE B O 1
ATOM 1608 N N . ALA B 1 12 ? -26.688 -18.016 -23.344 1 47.31 12 ALA B N 1
ATOM 1609 C CA . ALA B 1 12 ? -25.875 -17.312 -24.328 1 47.31 12 ALA B CA 1
ATOM 1610 C C . ALA B 1 12 ? -26.297 -15.852 -24.438 1 47.31 12 ALA B C 1
ATOM 1612 O O . ALA B 1 12 ? -25.453 -14.961 -24.547 1 47.31 12 ALA B O 1
ATOM 1613 N N . GLY B 1 13 ? -27.5 -15.586 -24.359 1 45.72 13 GLY B N 1
ATOM 1614 C CA . GLY B 1 13 ? -27.984 -14.219 -24.344 1 45.72 13 GLY B CA 1
ATOM 1615 C C . GLY B 1 13 ? -27.594 -13.453 -23.094 1 45.72 13 GLY B C 1
ATOM 1616 O O . GLY B 1 13 ? -27.203 -12.281 -23.188 1 45.72 13 GLY B O 1
ATOM 1617 N N . LEU B 1 14 ? -27.625 -14.102 -22 1 44.06 14 LEU B N 1
ATOM 1618 C CA . LEU B 1 14 ? -27.188 -13.438 -20.766 1 44.06 14 LEU B CA 1
ATOM 1619 C C . LEU B 1 14 ? -25.672 -13.219 -20.766 1 44.06 14 LEU B C 1
ATOM 1621 O O . LEU B 1 14 ? -25.203 -12.172 -20.328 1 44.06 14 LEU B O 1
ATOM 1625 N N . GLN B 1 15 ? -25 -14.055 -21.375 1 44.88 15 GLN B N 1
ATOM 1626 C CA . GLN B 1 15 ? -23.547 -13.898 -21.547 1 44.88 15 GLN B CA 1
ATOM 1627 C C . GLN B 1 15 ? -23.234 -12.789 -22.547 1 44.88 15 GLN B C 1
ATOM 1629 O O . GLN B 1 15 ? -22.312 -12 -22.344 1 44.88 15 GLN B O 1
ATOM 1634 N N . GLU B 1 16 ? -23.906 -12.703 -23.609 1 45.16 16 GLU B N 1
ATOM 1635 C CA . GLU B 1 16 ? -23.766 -11.586 -24.547 1 45.16 16 GLU B CA 1
ATOM 1636 C C . GLU B 1 16 ? -24.172 -10.266 -23.891 1 45.16 16 GLU B C 1
ATOM 1638 O O . GLU B 1 16 ? -23.516 -9.242 -24.078 1 45.16 16 GLU B O 1
ATOM 1643 N N . SER B 1 17 ? -25.203 -10.305 -23.125 1 46.38 17 SER B N 1
ATOM 1644 C CA . SER B 1 17 ? -25.578 -9.086 -22.422 1 46.38 17 SER B CA 1
ATOM 1645 C C . SER B 1 17 ? -24.531 -8.711 -21.375 1 46.38 17 SER B C 1
ATOM 1647 O O . SER B 1 17 ? -24.219 -7.535 -21.188 1 46.38 17 SER B O 1
ATOM 1649 N N . GLN B 1 18 ? -24.031 -9.719 -20.766 1 43.91 18 GLN B N 1
ATOM 1650 C CA . GLN B 1 18 ? -22.953 -9.445 -19.828 1 43.91 18 GLN B CA 1
ATOM 1651 C C . GLN B 1 18 ? -21.703 -8.961 -20.531 1 43.91 18 GLN B C 1
ATOM 1653 O O . GLN B 1 18 ? -21.016 -8.047 -20.062 1 43.91 18 GLN B O 1
ATOM 1658 N N . GLY B 1 19 ? -21.266 -9.445 -21.594 1 44.72 19 GLY B N 1
ATOM 1659 C CA . GLY B 1 19 ? -20.234 -8.859 -22.453 1 44.72 19 GLY B CA 1
ATOM 1660 C C . GLY B 1 19 ? -20.562 -7.438 -22.875 1 44.72 19 GLY B C 1
ATOM 1661 O O . GLY B 1 19 ? -19.703 -6.566 -22.859 1 44.72 19 GLY B O 1
ATOM 1662 N N . GLN B 1 20 ? -21.766 -7.199 -23.297 1 46.16 20 GLN B N 1
ATOM 1663 C CA . GLN B 1 20 ? -22.172 -5.844 -23.656 1 46.16 20 GLN B CA 1
ATOM 1664 C C . GLN B 1 20 ? -22.156 -4.922 -22.438 1 46.16 20 GLN B C 1
ATOM 1666 O O . GLN B 1 20 ? -21.734 -3.766 -22.547 1 46.16 20 GLN B O 1
ATOM 1671 N N . ILE B 1 21 ? -22.562 -5.371 -21.328 1 43.5 21 ILE B N 1
ATOM 1672 C CA . ILE B 1 21 ? -22.469 -4.539 -20.125 1 43.5 21 ILE B CA 1
ATOM 1673 C C . ILE B 1 21 ? -21 -4.324 -19.75 1 43.5 21 ILE B C 1
ATOM 1675 O O . ILE B 1 21 ? -20.594 -3.219 -19.391 1 43.5 21 ILE B O 1
ATOM 1679 N N . GLU B 1 22 ? -20.141 -5.301 -19.969 1 44.94 22 GLU B N 1
ATOM 1680 C CA . GL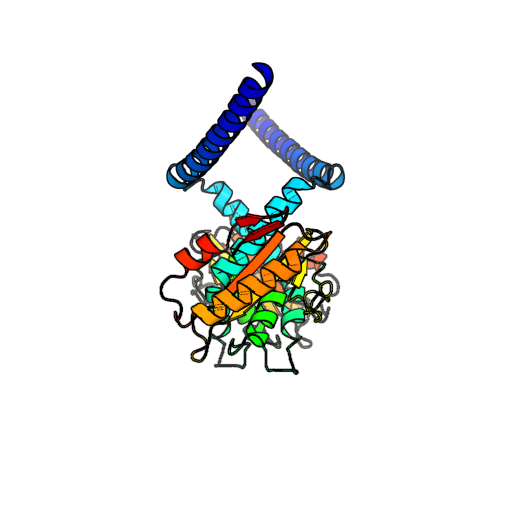U B 1 22 ? -18.719 -5.09 -19.75 1 44.94 22 GLU B CA 1
ATOM 1681 C C . GLU B 1 22 ? -18.125 -4.195 -20.844 1 44.94 22 GLU B C 1
ATOM 1683 O O . GLU B 1 22 ? -17.281 -3.34 -20.562 1 44.94 22 GLU B O 1
ATOM 1688 N N . ALA B 1 23 ? -18.406 -4.32 -22.047 1 42.56 23 ALA B N 1
ATOM 1689 C CA . ALA B 1 23 ? -18.047 -3.385 -23.109 1 42.56 23 ALA B CA 1
ATOM 1690 C C . ALA B 1 23 ? -18.672 -2.016 -22.859 1 42.56 23 ALA B C 1
ATOM 1692 O O . ALA B 1 23 ? -18.016 -0.985 -23.031 1 42.56 23 ALA B O 1
ATOM 1693 N N . LEU B 1 24 ? -19.891 -1.891 -22.484 1 41.34 24 LEU B N 1
ATOM 1694 C CA . LEU B 1 24 ? -20.516 -0.613 -22.156 1 41.34 24 LEU B CA 1
ATOM 1695 C C . LEU B 1 24 ? -19.859 -0.007 -20.906 1 41.34 24 LEU B C 1
ATOM 1697 O O . LEU B 1 24 ? -19.625 1.202 -20.859 1 41.34 24 LEU B O 1
ATOM 1701 N N . LYS B 1 25 ? -19.562 -0.793 -19.938 1 43.28 25 LYS B N 1
ATOM 1702 C CA . LYS B 1 25 ? -18.781 -0.291 -18.812 1 43.28 25 LYS B CA 1
ATOM 1703 C C . LYS B 1 25 ? -17.391 0.157 -19.25 1 43.28 25 LYS B C 1
ATOM 1705 O O . LYS B 1 25 ? -16.906 1.211 -18.844 1 43.28 25 LYS B O 1
ATOM 1710 N N . MET B 1 26 ? -16.688 -0.522 -20.031 1 42.5 26 MET B N 1
ATOM 1711 C CA . MET B 1 26 ? -15.492 -0.018 -20.672 1 42.5 26 MET B CA 1
ATOM 1712 C C . MET B 1 26 ? -15.805 1.22 -21.516 1 42.5 26 MET B C 1
ATOM 1714 O O . MET B 1 26 ? -15.023 2.176 -21.531 1 42.5 26 MET B O 1
ATOM 1718 N N . GLN B 1 27 ? -16.797 1.207 -22.25 1 38.41 27 GLN B N 1
ATOM 1719 C CA . GLN B 1 27 ? -17.219 2.371 -23.016 1 38.41 27 GLN B CA 1
ATOM 1720 C C . GLN B 1 27 ? -17.656 3.514 -22.094 1 38.41 27 GLN B C 1
ATOM 1722 O O . GLN B 1 27 ? -17.297 4.672 -22.328 1 38.41 27 GLN B O 1
ATOM 1727 N N . VAL B 1 28 ? -18.516 3.291 -21.156 1 40.06 28 VAL B N 1
ATOM 1728 C CA . VAL B 1 28 ? -18.859 4.371 -20.234 1 40.06 28 VAL B CA 1
ATOM 1729 C C . VAL B 1 28 ? -17.594 4.863 -19.531 1 40.06 28 VAL B C 1
ATOM 1731 O O . VAL B 1 28 ? -17.391 6.07 -19.359 1 40.06 28 VAL B O 1
ATOM 1734 N N . GLU B 1 29 ? -16.719 3.99 -19.062 1 39.59 29 GLU B N 1
ATOM 1735 C CA . GLU B 1 29 ? -15.422 4.402 -18.531 1 39.59 29 GLU B CA 1
ATOM 1736 C C . GLU B 1 29 ? -14.578 5.102 -19.594 1 39.59 29 GLU B C 1
ATOM 1738 O O . GLU B 1 29 ? -13.82 6.027 -19.281 1 39.59 29 GLU B O 1
ATOM 1743 N N . ASN B 1 30 ? -14.555 4.691 -20.672 1 41.41 30 ASN B N 1
ATOM 1744 C CA . ASN B 1 30 ? -13.906 5.406 -21.766 1 41.41 30 ASN B CA 1
ATOM 1745 C C . ASN B 1 30 ? -14.672 6.672 -22.141 1 41.41 30 ASN B C 1
ATOM 1747 O O . ASN B 1 30 ? -14.07 7.668 -22.547 1 41.41 30 ASN B O 1
ATOM 1751 N N . PHE B 1 31 ? -15.898 6.617 -22.297 1 36.22 31 PHE B N 1
ATOM 1752 C CA . PHE B 1 31 ? -16.656 7.777 -22.734 1 36.22 31 PHE B CA 1
ATOM 1753 C C . PHE B 1 31 ? -17 8.688 -21.562 1 36.22 31 PHE B C 1
ATOM 1755 O O . PHE B 1 31 ? -17.203 9.891 -21.75 1 36.22 31 PHE B O 1
ATOM 1762 N N . TRP B 1 32 ? -17.5 8.375 -20.453 1 35.53 32 TRP B N 1
ATOM 1763 C CA . TRP B 1 32 ? -17.703 9.289 -19.344 1 35.53 32 TRP B CA 1
ATOM 1764 C C . TRP B 1 32 ? -16.625 9.094 -18.266 1 35.53 32 TRP B C 1
ATOM 1766 O O . TRP B 1 32 ? -16.875 8.445 -17.25 1 35.53 32 TRP B O 1
ATOM 1776 N N . PRO B 1 33 ? -15.422 9.148 -18.594 1 36.53 33 PRO B N 1
ATOM 1777 C CA . PRO B 1 33 ? -14.203 8.961 -17.797 1 36.53 33 PRO B CA 1
ATOM 1778 C C . PRO B 1 33 ? -14.203 9.797 -16.516 1 36.53 33 PRO B C 1
ATOM 1780 O O . PRO B 1 33 ? -13.586 9.406 -15.516 1 36.53 33 PRO B O 1
ATOM 1783 N N . ASP B 1 34 ? -14.609 11.086 -16.625 1 36.62 34 ASP B N 1
ATOM 1784 C CA . ASP B 1 34 ? -14.391 12.258 -15.773 1 36.62 34 ASP B CA 1
ATOM 1785 C C . ASP B 1 34 ? -15.414 12.305 -14.641 1 36.62 34 ASP B C 1
ATOM 1787 O O . ASP B 1 34 ? -15.984 13.359 -14.359 1 36.62 34 ASP B O 1
ATOM 1791 N N . VAL B 1 35 ? -16.141 11.406 -14.266 1 35.31 35 VAL B N 1
ATOM 1792 C CA . VAL B 1 35 ? -17 11.953 -13.219 1 35.31 35 VAL B CA 1
ATOM 1793 C C . VAL B 1 35 ? -16.141 12.492 -12.078 1 35.31 35 VAL B C 1
ATOM 1795 O O . VAL B 1 35 ? -15.422 11.727 -11.422 1 35.31 35 VAL B O 1
ATOM 1798 N N . PRO B 1 36 ? -15.883 13.656 -12.023 1 38.16 36 PRO B N 1
ATOM 1799 C CA . PRO B 1 36 ? -15.023 14.375 -11.078 1 38.16 36 PRO B CA 1
ATOM 1800 C C . PRO B 1 36 ? -15.289 13.977 -9.633 1 38.16 36 PRO B C 1
ATOM 1802 O O . PRO B 1 36 ? -14.344 13.867 -8.836 1 38.16 36 PRO B O 1
ATOM 1805 N N . GLU B 1 37 ? -16.484 14.164 -9.195 1 39.06 37 GLU B N 1
ATOM 1806 C CA . GLU B 1 37 ? -16.812 14.039 -7.777 1 39.06 37 GLU B CA 1
ATOM 1807 C C . GLU B 1 37 ? -16.484 12.641 -7.262 1 39.06 37 GLU B C 1
ATOM 1809 O O . GLU B 1 37 ? -16 12.484 -6.137 1 39.06 37 GLU B O 1
ATOM 1814 N N . LYS B 1 38 ? -16.734 11.602 -8.008 1 41.88 38 LYS B N 1
ATOM 1815 C CA . LYS B 1 38 ? -16.422 10.227 -7.625 1 41.88 38 LYS B CA 1
ATOM 1816 C C . LYS B 1 38 ? -14.922 10.039 -7.445 1 41.88 38 LYS B C 1
ATOM 1818 O O . LYS B 1 38 ? -14.484 9.305 -6.559 1 41.88 38 LYS B O 1
ATOM 1823 N N . ALA B 1 39 ? -14.359 11.047 -8.234 1 48.06 39 ALA B N 1
ATOM 1824 C CA . ALA B 1 39 ? -12.898 10.93 -8.188 1 48.06 39 ALA B CA 1
ATOM 1825 C C . ALA B 1 39 ? -12.352 11.43 -6.852 1 48.06 39 ALA B C 1
ATOM 1827 O O . ALA B 1 39 ? -11.453 10.812 -6.273 1 48.06 39 ALA B O 1
ATOM 1828 N N . GLU B 1 40 ? -13.023 12.711 -6.32 1 50.53 40 GLU B N 1
ATOM 1829 C CA . GLU B 1 40 ? -12.547 13.25 -5.047 1 50.53 40 GLU B CA 1
ATOM 1830 C C . GLU B 1 40 ? -12.867 12.305 -3.895 1 50.53 40 GLU B C 1
ATOM 1832 O O . GLU B 1 40 ? -12.031 12.07 -3.021 1 50.53 40 GLU B O 1
ATOM 1837 N N . THR B 1 41 ? -14.164 11.82 -3.812 1 55.03 41 THR B N 1
ATOM 1838 C CA . THR B 1 41 ? -14.578 10.883 -2.775 1 55.03 41 THR B CA 1
ATOM 1839 C C . THR B 1 41 ? -13.703 9.633 -2.799 1 55.03 41 THR B C 1
ATOM 1841 O O . THR B 1 41 ? -13.297 9.133 -1.746 1 55.03 41 THR B O 1
ATOM 1844 N N . ASP B 1 42 ? -13.148 9.633 -3.854 1 83.06 42 ASP B N 1
ATOM 1845 C CA . ASP B 1 42 ? -12.336 8.43 -4.016 1 83.06 42 ASP B CA 1
ATOM 1846 C C . ASP B 1 42 ? -10.93 8.641 -3.463 1 83.06 42 ASP B C 1
ATOM 1848 O O . ASP B 1 42 ? -10.398 7.781 -2.754 1 83.06 42 ASP B O 1
ATOM 1852 N N . ALA B 1 43 ? -10.578 10 -3.445 1 90.5 43 ALA B N 1
ATOM 1853 C CA . ALA B 1 43 ? -9.203 10.234 -3.018 1 90.5 43 ALA B CA 1
ATOM 1854 C C . ALA B 1 43 ? -9.094 10.219 -1.495 1 90.5 43 ALA B C 1
ATOM 1856 O O . ALA B 1 43 ? -8.156 9.641 -0.943 1 90.5 43 ALA B O 1
ATOM 1857 N N . VAL B 1 44 ? -10.07 10.812 -0.867 1 88.38 44 VAL B N 1
ATOM 1858 C CA . VAL B 1 44 ? -10.062 10.883 0.591 1 88.38 44 VAL B CA 1
ATOM 1859 C C . VAL B 1 44 ? -10.25 9.484 1.177 1 88.38 44 VAL B C 1
ATOM 1861 O O . VAL B 1 44 ? -9.648 9.148 2.197 1 88.38 44 VAL B O 1
ATOM 1864 N N . ASP B 1 45 ? -11.062 8.742 0.525 1 89.88 45 ASP B N 1
ATOM 1865 C CA . ASP B 1 45 ? -11.258 7.367 0.977 1 89.88 45 ASP B CA 1
ATOM 1866 C C . ASP B 1 45 ? -9.977 6.555 0.841 1 89.88 45 ASP B C 1
ATOM 1868 O O . ASP B 1 45 ? -9.656 5.738 1.708 1 89.88 45 ASP B O 1
ATOM 1872 N N . TYR B 1 46 ? -9.289 6.77 -0.233 1 94.56 46 TYR B N 1
ATOM 1873 C CA . TYR B 1 46 ? -8.016 6.098 -0.436 1 94.56 46 TYR B CA 1
ATOM 1874 C C . TYR B 1 46 ? -7.012 6.492 0.643 1 94.56 46 TYR B C 1
ATOM 1876 O O . TYR B 1 46 ? -6.301 5.641 1.183 1 94.56 46 TYR B O 1
ATOM 1884 N N . LEU B 1 47 ? -6.996 7.75 0.972 1 95.31 47 LEU B N 1
ATOM 1885 C CA . LEU B 1 47 ? -6.086 8.242 2.002 1 95.31 47 LEU B CA 1
ATOM 1886 C C . LEU B 1 47 ? -6.445 7.656 3.365 1 95.31 47 LEU B C 1
ATOM 1888 O O . LEU B 1 47 ? -5.562 7.254 4.125 1 95.31 47 LEU B O 1
ATOM 1892 N N . ALA B 1 48 ? -7.738 7.613 3.611 1 92.06 48 ALA B N 1
ATOM 1893 C CA . ALA B 1 48 ? -8.188 7.047 4.883 1 92.06 48 ALA B CA 1
ATOM 1894 C C . ALA B 1 48 ? -7.723 5.602 5.031 1 92.06 48 ALA B C 1
ATOM 1896 O O . ALA B 1 48 ? -7.25 5.199 6.098 1 92.06 48 ALA B O 1
ATOM 1897 N N . ARG B 1 49 ? -7.789 4.891 3.99 1 93.75 49 ARG B N 1
ATOM 1898 C CA . ARG B 1 49 ? -7.352 3.5 4.008 1 93.75 49 ARG B CA 1
ATOM 1899 C C . ARG B 1 49 ? -5.855 3.4 4.289 1 93.75 49 ARG B C 1
ATOM 1901 O O . ARG B 1 49 ? -5.43 2.613 5.137 1 93.75 49 ARG B O 1
ATOM 1908 N N . ILE B 1 50 ? -5.113 4.191 3.619 1 97.56 50 ILE B N 1
ATOM 1909 C CA . ILE B 1 50 ? -3.662 4.176 3.785 1 97.56 50 ILE B CA 1
ATOM 1910 C C . ILE B 1 50 ? -3.305 4.543 5.223 1 97.56 50 ILE B C 1
ATOM 1912 O O . ILE B 1 50 ? -2.504 3.859 5.867 1 97.56 50 ILE B O 1
ATOM 1916 N N . PHE B 1 51 ? -3.953 5.547 5.75 1 95.94 51 PHE B N 1
ATOM 1917 C CA . PHE B 1 51 ? -3.621 6.031 7.086 1 95.94 51 PHE B CA 1
ATOM 1918 C C . PHE B 1 51 ? -4.039 5.02 8.148 1 95.94 51 PHE B C 1
ATOM 1920 O O . PHE B 1 51 ? -3.287 4.75 9.086 1 95.94 51 PHE B O 1
ATOM 1927 N N . GLU B 1 52 ? -5.176 4.473 7.938 1 94.06 52 GLU B N 1
ATOM 1928 C CA . GLU B 1 52 ? -5.711 3.521 8.906 1 94.06 52 GLU B CA 1
ATOM 1929 C C . GLU B 1 52 ? -4.844 2.27 8.992 1 94.06 52 GLU B C 1
ATOM 1931 O O . GLU B 1 52 ? -4.68 1.695 10.07 1 94.06 52 GLU B O 1
ATOM 1936 N N . ARG B 1 53 ? -4.32 1.915 7.891 1 96.88 53 ARG B N 1
ATOM 1937 C CA . ARG B 1 53 ? -3.619 0.637 7.836 1 96.88 53 ARG B CA 1
ATOM 1938 C C . ARG B 1 53 ? -2.109 0.841 7.82 1 96.88 53 ARG B C 1
ATOM 1940 O O . ARG B 1 53 ? -1.347 -0.126 7.777 1 96.88 53 ARG B O 1
ATOM 1947 N N . PHE B 1 54 ? -1.724 2.033 7.938 1 98.06 54 PHE B N 1
ATOM 1948 C CA . PHE B 1 54 ? -0.312 2.375 7.805 1 98.06 54 PHE B CA 1
ATOM 1949 C C . PHE B 1 54 ? 0.532 1.583 8.797 1 98.06 54 PHE B C 1
ATOM 1951 O O . PHE B 1 54 ? 1.536 0.976 8.414 1 98.06 54 PHE B O 1
ATOM 1958 N N . HIS B 1 55 ? 0.069 1.586 10 1 97.44 55 HIS B N 1
ATOM 1959 C CA . HIS B 1 55 ? 0.854 0.922 11.031 1 97.44 55 HIS B CA 1
ATOM 1960 C C . HIS B 1 55 ? 0.942 -0.579 10.781 1 97.44 55 HIS B C 1
ATOM 1962 O O . HIS B 1 55 ? 1.995 -1.188 10.984 1 97.44 55 HIS B O 1
ATOM 1968 N N . THR B 1 56 ? -0.128 -1.113 10.336 1 97.44 56 THR B N 1
ATOM 1969 C CA . THR B 1 56 ? -0.147 -2.539 10.031 1 97.44 56 THR B CA 1
ATOM 1970 C C . THR B 1 56 ? 0.838 -2.867 8.914 1 97.44 56 THR B C 1
ATOM 1972 O O . THR B 1 56 ? 1.561 -3.863 8.984 1 97.44 56 THR B O 1
ATOM 1975 N N . VAL B 1 57 ? 0.894 -2.049 7.949 1 98.19 57 VAL B N 1
ATOM 1976 C CA . VAL B 1 57 ? 1.819 -2.219 6.836 1 98.19 57 VAL B CA 1
ATOM 1977 C C . VAL B 1 57 ? 3.256 -2.08 7.328 1 98.19 57 VAL B C 1
ATOM 1979 O O . VAL B 1 57 ? 4.109 -2.918 7.023 1 98.19 57 VAL B O 1
ATOM 1982 N N . ALA B 1 58 ? 3.488 -1.047 8.078 1 98.25 58 ALA B N 1
ATOM 1983 C CA . ALA B 1 58 ? 4.828 -0.786 8.602 1 98.25 58 ALA B CA 1
ATOM 1984 C C . ALA B 1 58 ? 5.336 -1.966 9.422 1 98.25 58 ALA B C 1
ATOM 1986 O O . ALA B 1 58 ? 6.5 -2.355 9.305 1 98.25 58 ALA B O 1
ATOM 1987 N N . ARG B 1 59 ? 4.48 -2.492 10.227 1 97.38 59 ARG B N 1
ATOM 1988 C CA . ARG B 1 59 ? 4.855 -3.627 11.062 1 97.38 59 ARG B CA 1
ATOM 1989 C C . ARG B 1 59 ? 5.16 -4.855 10.211 1 97.38 59 ARG B C 1
ATOM 1991 O O . ARG B 1 59 ? 6.129 -5.57 10.477 1 97.38 59 ARG B O 1
ATOM 1998 N N . GLN B 1 60 ? 4.359 -5.078 9.258 1 97.25 60 GLN B N 1
ATOM 1999 C CA . GLN B 1 60 ? 4.559 -6.242 8.406 1 97.25 60 GLN B CA 1
ATOM 2000 C C . GLN B 1 60 ? 5.871 -6.137 7.629 1 97.25 60 GLN B C 1
ATOM 2002 O O . GLN B 1 60 ? 6.539 -7.145 7.391 1 97.25 60 GLN B O 1
ATOM 2007 N N . LEU B 1 61 ? 6.219 -4.934 7.191 1 97.62 61 LEU B N 1
ATOM 2008 C CA . LEU B 1 61 ? 7.445 -4.703 6.434 1 97.62 61 LEU B CA 1
ATOM 2009 C C . LEU B 1 61 ? 8.672 -5.125 7.234 1 97.62 61 LEU B C 1
ATOM 2011 O O . LEU B 1 61 ? 9.711 -5.465 6.664 1 97.62 61 LEU B O 1
ATOM 2015 N N . ARG B 1 62 ? 8.531 -5.105 8.516 1 96.38 62 ARG B N 1
ATOM 2016 C CA . ARG B 1 62 ? 9.664 -5.438 9.367 1 96.38 62 ARG B CA 1
ATOM 2017 C C . ARG B 1 62 ? 9.883 -6.945 9.422 1 96.38 62 ARG B C 1
ATOM 2019 O O . ARG B 1 62 ? 10.93 -7.406 9.883 1 96.38 62 ARG B O 1
ATOM 2026 N N . GLN B 1 63 ? 8.828 -7.719 9.117 1 95.5 63 GLN B N 1
ATOM 2027 C CA . GLN B 1 63 ? 8.969 -9.172 9.07 1 95.5 63 GLN B CA 1
ATOM 2028 C C . GLN B 1 63 ? 9.57 -9.617 7.738 1 95.5 63 GLN B C 1
ATOM 2030 O O . GLN B 1 63 ? 8.852 -9.828 6.762 1 95.5 63 GLN B O 1
ATOM 2035 N N . ARG B 1 64 ? 10.852 -9.727 7.789 1 95.75 64 ARG B N 1
ATOM 2036 C CA . ARG B 1 64 ? 11.594 -10.055 6.574 1 95.75 64 ARG B CA 1
ATOM 2037 C C . ARG B 1 64 ? 12.086 -11.492 6.605 1 95.75 64 ARG B C 1
ATOM 2039 O O . ARG B 1 64 ? 12.516 -11.992 7.652 1 95.75 64 ARG B O 1
ATOM 2046 N N . HIS B 1 65 ? 12.047 -12.062 5.43 1 93 65 HIS B N 1
ATOM 2047 C CA . HIS B 1 65 ? 12.75 -13.328 5.281 1 93 65 HIS B CA 1
ATOM 2048 C C . HIS B 1 65 ? 14.211 -13.195 5.703 1 93 65 H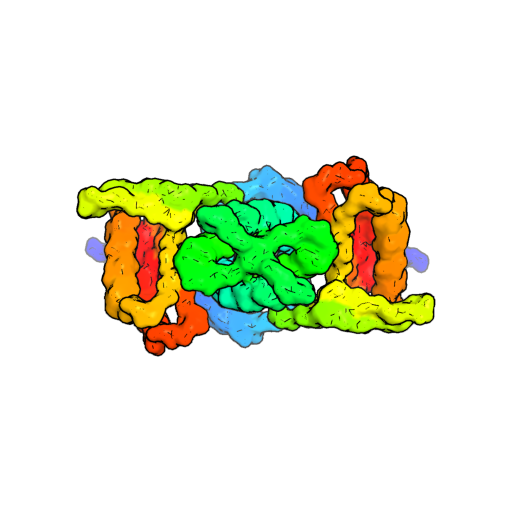IS B C 1
ATOM 2050 O O . HIS B 1 65 ? 14.906 -12.266 5.277 1 93 65 HIS B O 1
ATOM 2056 N N . ASP B 1 66 ? 14.562 -14.07 6.637 1 94.44 66 ASP B N 1
ATOM 2057 C CA . ASP B 1 66 ? 15.945 -14.172 7.082 1 94.44 66 ASP B CA 1
ATOM 2058 C C . ASP B 1 66 ? 16.422 -12.859 7.711 1 94.44 66 ASP B C 1
ATOM 2060 O O . ASP B 1 66 ? 17.578 -12.484 7.574 1 94.44 66 ASP B O 1
ATOM 2064 N N . SER B 1 67 ? 15.539 -12.055 8.211 1 93.62 67 SER B N 1
ATOM 2065 C CA . SER B 1 67 ? 15.828 -10.812 8.914 1 93.62 67 SER B CA 1
ATOM 2066 C C . SER B 1 67 ? 16.594 -9.836 8.023 1 93.62 67 SER B C 1
ATOM 2068 O O . SER B 1 67 ? 17.516 -9.148 8.492 1 93.62 67 SER B O 1
ATOM 2070 N N . ARG B 1 68 ? 16.25 -9.812 6.781 1 95.75 68 ARG B N 1
ATOM 2071 C CA . ARG B 1 68 ? 16.875 -8.906 5.82 1 95.75 68 ARG B CA 1
ATOM 2072 C C . ARG B 1 68 ? 16.531 -7.453 6.137 1 95.75 68 ARG B C 1
ATOM 2074 O O . ARG B 1 68 ? 15.594 -7.184 6.891 1 95.75 68 ARG B O 1
ATOM 2081 N N . SER B 1 69 ? 17.344 -6.539 5.539 1 95.19 69 SER B N 1
ATOM 2082 C CA . SER B 1 69 ? 17.109 -5.113 5.738 1 95.19 69 SER B CA 1
ATOM 2083 C C . SER B 1 69 ? 15.742 -4.699 5.191 1 95.19 69 SER B C 1
ATOM 2085 O O . SER B 1 69 ? 15.234 -5.309 4.246 1 95.19 69 SER B O 1
ATOM 2087 N N . THR B 1 70 ? 15.258 -3.652 5.809 1 97.25 70 THR B N 1
ATOM 2088 C CA . THR B 1 70 ? 13.945 -3.152 5.426 1 97.25 70 THR B CA 1
ATOM 2089 C C . THR B 1 70 ? 13.812 -1.669 5.75 1 97.25 70 THR B C 1
ATOM 2091 O O . THR B 1 70 ? 14.766 -1.046 6.23 1 97.25 70 THR B O 1
ATOM 2094 N N . LEU B 1 71 ? 12.711 -1.109 5.344 1 97.06 71 LEU B N 1
ATOM 2095 C CA . LEU B 1 71 ? 12.352 0.237 5.777 1 97.06 71 LEU B CA 1
ATOM 2096 C C . LEU B 1 71 ? 11.68 0.205 7.145 1 97.06 71 LEU B C 1
ATOM 2098 O O . LEU B 1 71 ? 10.578 -0.34 7.289 1 97.06 71 LEU B O 1
ATOM 2102 N N . SER B 1 72 ? 12.406 0.668 8.102 1 96.19 72 SER B N 1
ATOM 2103 C CA . SER B 1 72 ? 11.867 0.854 9.438 1 96.19 72 SER B CA 1
ATOM 2104 C C . SER B 1 72 ? 11.609 2.328 9.734 1 96.19 72 SER B C 1
ATOM 2106 O O . SER B 1 72 ? 12.414 3.188 9.367 1 96.19 72 SER B O 1
ATOM 2108 N N . ILE B 1 73 ? 10.562 2.574 10.453 1 97.5 73 ILE B N 1
ATOM 2109 C CA . ILE B 1 73 ? 10.203 3.967 10.695 1 97.5 73 ILE B CA 1
ATOM 2110 C C . ILE B 1 73 ? 10.805 4.438 12.016 1 97.5 73 ILE B C 1
ATOM 2112 O O . ILE B 1 73 ? 10.305 4.098 13.086 1 97.5 73 ILE B O 1
ATOM 2116 N N . ASN B 1 74 ? 11.766 5.223 11.867 1 96 74 ASN B N 1
ATOM 2117 C CA . ASN B 1 74 ? 12.43 5.75 13.062 1 96 74 ASN B CA 1
ATOM 2118 C C . ASN B 1 74 ? 12.164 7.246 13.234 1 96 74 ASN B C 1
ATOM 2120 O O . ASN B 1 74 ? 12.258 7.77 14.344 1 96 74 ASN B O 1
ATOM 2124 N N . ASP B 1 75 ? 11.898 7.953 12.172 1 95.5 75 ASP B N 1
ATOM 2125 C CA . ASP B 1 75 ? 11.633 9.383 12.219 1 95.5 75 ASP B CA 1
ATOM 2126 C C . ASP B 1 75 ? 10.68 9.805 11.102 1 95.5 75 ASP B C 1
ATOM 2128 O O . ASP B 1 75 ? 10.125 8.953 10.406 1 95.5 75 ASP B O 1
ATOM 2132 N N . GLU B 1 76 ? 10.484 11.078 10.984 1 95 76 GLU B N 1
ATOM 2133 C CA . GLU B 1 76 ? 9.492 11.609 10.047 1 95 76 GLU B CA 1
ATOM 2134 C C . GLU B 1 76 ? 9.891 11.328 8.602 1 95 76 GLU B C 1
ATOM 2136 O O . GLU B 1 76 ? 9.031 11.094 7.754 1 95 76 GLU B O 1
ATOM 2141 N N . TYR B 1 77 ? 11.141 11.297 8.359 1 95.38 77 TYR B N 1
ATOM 2142 C CA . TYR B 1 77 ? 11.602 11.016 7.004 1 95.38 77 TYR B CA 1
ATOM 2143 C C . TYR B 1 77 ? 11.25 9.594 6.586 1 95.38 77 TYR B C 1
ATOM 2145 O O . TYR B 1 77 ? 10.797 9.367 5.461 1 95.38 77 TYR B O 1
ATOM 2153 N N . ASP B 1 78 ? 11.484 8.656 7.477 1 97.62 78 ASP B N 1
ATOM 2154 C CA . ASP B 1 78 ? 11.094 7.273 7.207 1 97.62 78 ASP B CA 1
ATOM 2155 C C . ASP B 1 78 ? 9.594 7.16 6.949 1 97.62 78 ASP B C 1
ATOM 2157 O O . ASP B 1 78 ? 9.164 6.441 6.047 1 97.62 78 ASP B O 1
ATOM 2161 N N . LEU B 1 79 ? 8.891 7.879 7.793 1 97.69 79 LEU B N 1
ATOM 2162 C CA . LEU B 1 79 ? 7.441 7.918 7.668 1 97.69 79 LEU B CA 1
ATOM 2163 C C . LEU B 1 79 ? 7.027 8.438 6.293 1 97.69 79 LEU B C 1
ATOM 2165 O O . LEU B 1 79 ? 6.188 7.828 5.625 1 97.69 79 LEU B O 1
ATOM 2169 N N . GLN B 1 80 ? 7.613 9.531 5.883 1 96.75 80 GLN B N 1
ATOM 2170 C CA . GLN B 1 80 ? 7.309 10.141 4.59 1 96.75 80 GLN B CA 1
ATOM 2171 C C . GLN B 1 80 ? 7.641 9.188 3.445 1 96.75 80 GLN B C 1
ATOM 2173 O O . GLN B 1 80 ? 6.879 9.078 2.482 1 96.75 80 GLN B O 1
ATOM 2178 N N . ASP B 1 81 ? 8.75 8.523 3.566 1 97.62 81 ASP B N 1
ATOM 2179 C CA . ASP B 1 81 ? 9.188 7.605 2.518 1 97.62 81 ASP B CA 1
ATOM 2180 C C . ASP B 1 81 ? 8.172 6.48 2.312 1 97.62 81 ASP B C 1
ATOM 2182 O O . ASP B 1 81 ? 7.777 6.191 1.18 1 97.62 81 ASP B O 1
ATOM 2186 N N . LEU B 1 82 ? 7.793 5.883 3.375 1 98.44 82 LEU B N 1
ATOM 2187 C CA . LEU B 1 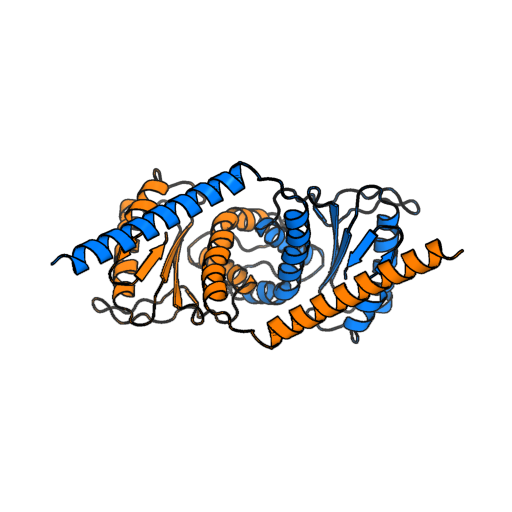82 ? 6.836 4.789 3.25 1 98.44 82 LEU B CA 1
ATOM 2188 C C . LEU B 1 82 ? 5.488 5.297 2.752 1 98.44 82 LEU B C 1
ATOM 2190 O O . LEU B 1 82 ? 4.867 4.68 1.886 1 98.44 82 LEU B O 1
ATOM 2194 N N . LEU B 1 83 ? 5.098 6.402 3.293 1 98.25 83 LEU B N 1
ATOM 2195 C CA . LEU B 1 83 ? 3.816 6.961 2.879 1 98.25 83 LEU B CA 1
ATOM 2196 C C . LEU B 1 83 ? 3.814 7.27 1.386 1 98.25 83 LEU B C 1
ATOM 2198 O O . LEU B 1 83 ? 2.84 6.98 0.688 1 98.25 83 LEU B O 1
ATOM 2202 N N . HIS B 1 84 ? 4.848 7.848 0.943 1 97.94 84 HIS B N 1
ATOM 2203 C CA . HIS B 1 84 ? 4.969 8.148 -0.478 1 97.94 84 HIS B CA 1
ATOM 2204 C C . HIS B 1 84 ? 4.777 6.898 -1.328 1 97.94 84 HIS B C 1
ATOM 2206 O O . HIS B 1 84 ? 4.051 6.926 -2.324 1 97.94 84 HIS B O 1
ATOM 2212 N N . ALA B 1 85 ? 5.379 5.875 -0.934 1 98.38 85 ALA B N 1
ATOM 2213 C CA . ALA B 1 85 ? 5.262 4.617 -1.664 1 98.38 85 ALA B CA 1
ATOM 2214 C C . ALA B 1 85 ? 3.822 4.113 -1.668 1 98.38 85 ALA B C 1
ATOM 2216 O O . ALA B 1 85 ? 3.314 3.674 -2.703 1 98.38 85 ALA B O 1
ATOM 2217 N N . LEU B 1 86 ? 3.176 4.203 -0.57 1 98.5 86 LEU B N 1
ATOM 2218 C CA . LEU B 1 86 ? 1.806 3.715 -0.465 1 98.5 86 LEU B CA 1
ATOM 2219 C C . LEU B 1 86 ? 0.85 4.605 -1.253 1 98.5 86 LEU B C 1
ATOM 2221 O O . LEU B 1 86 ? -0.129 4.117 -1.824 1 98.5 86 LEU B O 1
ATOM 2225 N N . LEU B 1 87 ? 1.14 5.895 -1.282 1 97.88 87 LEU B N 1
ATOM 2226 C CA . LEU B 1 87 ? 0.31 6.816 -2.047 1 97.88 87 LEU B CA 1
ATOM 2227 C C . LEU B 1 87 ? 0.322 6.461 -3.529 1 97.88 87 LEU B C 1
ATOM 2229 O O . LEU B 1 87 ? -0.669 6.672 -4.23 1 97.88 87 LEU B O 1
ATOM 2233 N N . LYS B 1 88 ? 1.351 5.836 -3.979 1 97.62 88 LYS B N 1
ATOM 2234 C CA . LYS B 1 88 ? 1.509 5.488 -5.387 1 97.62 88 LYS B CA 1
ATOM 2235 C C . LYS B 1 88 ? 0.535 4.383 -5.793 1 97.62 88 LYS B C 1
ATOM 2237 O O . LYS B 1 88 ? 0.331 4.137 -6.98 1 97.62 88 LYS B O 1
ATOM 2242 N N . LEU B 1 89 ? -0.098 3.783 -4.836 1 96.81 89 LEU B N 1
ATOM 2243 C CA . LEU B 1 89 ? -1.125 2.795 -5.148 1 96.81 89 LEU B CA 1
ATOM 2244 C C . LEU B 1 89 ? -2.33 3.453 -5.809 1 96.81 89 LEU B C 1
ATOM 2246 O O . LEU B 1 89 ? -3.053 2.811 -6.574 1 96.81 89 LEU B O 1
ATOM 2250 N N . TYR B 1 90 ? -2.465 4.738 -5.535 1 95.38 90 TYR B N 1
ATOM 2251 C CA . TYR B 1 90 ? -3.727 5.348 -5.945 1 95.38 90 TYR B CA 1
ATOM 2252 C C . TYR B 1 90 ? -3.482 6.625 -6.742 1 95.38 90 TYR B C 1
ATOM 2254 O O . TYR B 1 90 ? -4.352 7.07 -7.496 1 95.38 90 TYR B O 1
ATOM 2262 N N . PHE B 1 91 ? -2.293 7.18 -6.52 1 95.5 91 PHE B N 1
ATOM 2263 C CA . PHE B 1 91 ? -2.082 8.516 -7.059 1 95.5 91 PHE B CA 1
ATOM 2264 C C . PHE B 1 91 ? -0.87 8.547 -7.98 1 95.5 91 PHE B C 1
ATOM 2266 O O . PHE B 1 91 ? 0.2 8.047 -7.625 1 95.5 91 PHE B O 1
ATOM 2273 N N . ASN B 1 92 ? -1.037 9.203 -9.062 1 93.25 92 ASN B N 1
ATOM 2274 C CA . ASN B 1 92 ? 0.048 9.281 -10.031 1 93.25 92 ASN B CA 1
ATOM 2275 C C . ASN B 1 92 ? 0.885 10.539 -9.836 1 93.25 92 ASN B C 1
ATOM 2277 O O . ASN B 1 92 ? 2.113 10.492 -9.914 1 93.25 92 ASN B O 1
ATOM 2281 N N . ASP B 1 93 ? 0.185 11.586 -9.594 1 92.12 93 ASP B N 1
ATOM 2282 C CA . ASP B 1 93 ? 0.865 12.875 -9.453 1 92.12 93 ASP B CA 1
ATOM 2283 C C . ASP B 1 93 ? 1.011 13.258 -7.98 1 92.12 93 ASP B C 1
ATOM 2285 O O . ASP B 1 93 ? 0.087 13.82 -7.383 1 92.12 93 ASP B O 1
ATOM 2289 N N . ILE B 1 94 ? 2.092 12.914 -7.48 1 94.44 94 ILE B N 1
ATOM 2290 C CA . ILE B 1 94 ? 2.453 13.242 -6.105 1 94.44 94 ILE B CA 1
ATOM 2291 C C . ILE B 1 94 ? 3.682 14.148 -6.094 1 94.44 94 ILE B C 1
ATOM 2293 O O . ILE B 1 94 ? 4.758 13.75 -6.551 1 94.44 94 ILE B O 1
ATOM 2297 N N . ARG B 1 95 ? 3.523 15.305 -5.664 1 88.38 95 ARG B N 1
ATOM 2298 C CA . ARG B 1 95 ? 4.652 16.219 -5.582 1 88.38 95 ARG B CA 1
ATOM 2299 C C . ARG B 1 95 ? 5.141 16.359 -4.145 1 88.38 95 ARG B C 1
ATOM 2301 O O . ARG B 1 95 ? 4.402 16.828 -3.271 1 88.38 95 ARG B O 1
ATOM 2308 N N . ALA B 1 96 ? 6.285 15.773 -4.086 1 76.94 96 ALA B N 1
ATOM 2309 C CA . ALA B 1 96 ? 6.953 15.828 -2.789 1 76.94 96 ALA B CA 1
ATOM 2310 C C . ALA B 1 96 ? 7.707 17.141 -2.611 1 76.94 96 ALA B C 1
ATOM 2312 O O . ALA B 1 96 ? 8.273 17.672 -3.568 1 76.94 96 ALA B O 1
ATOM 2313 N N . GLU B 1 97 ? 7.371 18.016 -1.652 1 65.12 97 GLU B N 1
ATOM 2314 C CA . GLU B 1 97 ? 8.117 19.172 -1.183 1 65.12 97 GLU B CA 1
ATOM 2315 C C . GLU B 1 97 ? 7.777 20.422 -2 1 65.12 97 GLU B C 1
ATOM 2317 O O . GLU B 1 97 ? 8.672 21.156 -2.416 1 65.12 97 GLU B O 1
ATOM 2322 N N . GLU B 1 98 ? 6.605 20.5 -2.279 1 61.88 98 GLU B N 1
ATOM 2323 C CA . GLU B 1 98 ? 6.199 21.75 -2.9 1 61.88 98 GLU B CA 1
ATOM 2324 C C . GLU B 1 98 ? 6.09 22.875 -1.868 1 61.88 98 GLU B C 1
ATOM 2326 O O . GLU B 1 98 ? 5.672 22.641 -0.732 1 61.88 98 GLU B O 1
ATOM 2331 N N . TRP B 1 99 ? 6.68 23.953 -2.24 1 65.62 99 TRP B N 1
ATOM 2332 C CA . TRP B 1 99 ? 6.719 25.109 -1.34 1 65.62 99 TRP B CA 1
ATOM 2333 C C . TRP B 1 99 ? 5.34 25.734 -1.201 1 65.62 99 TRP B C 1
ATOM 2335 O O . TRP B 1 99 ? 4.605 25.859 -2.184 1 65.62 99 TRP B O 1
ATOM 2345 N N . ALA B 1 100 ? 4.926 25.828 0.041 1 64.56 100 ALA B N 1
ATOM 2346 C CA . ALA B 1 100 ? 3.73 26.609 0.353 1 64.56 100 ALA B CA 1
ATOM 2347 C C . ALA B 1 100 ? 4.012 28.109 0.262 1 64.56 100 ALA B C 1
ATOM 2349 O O . ALA B 1 100 ? 5.16 28.531 0.394 1 64.56 100 ALA B O 1
ATOM 2350 N N . PRO B 1 101 ? 2.957 28.797 -0.134 1 62.91 101 PRO B N 1
ATOM 2351 C CA . PRO B 1 101 ? 3.148 30.25 -0.058 1 62.91 101 PRO B CA 1
ATOM 2352 C C . PRO B 1 101 ? 3.697 30.703 1.293 1 62.91 101 PRO B C 1
ATOM 2354 O O . PRO B 1 101 ? 3.488 30.031 2.305 1 62.91 101 PRO B O 1
ATOM 2357 N N . SER B 1 102 ? 4.57 31.719 1.132 1 61.41 102 SER B N 1
ATOM 2358 C CA . SER B 1 102 ? 5.207 32.25 2.33 1 61.41 102 SER B CA 1
ATOM 2359 C C . SER B 1 102 ? 4.172 32.688 3.361 1 61.41 102 SER B C 1
ATOM 2361 O O . SER B 1 102 ? 3.129 33.25 3.006 1 61.41 102 SER B O 1
ATOM 2363 N N . TYR B 1 103 ? 4.141 32.156 4.441 1 60.53 103 TYR B N 1
ATOM 2364 C CA . TYR B 1 103 ? 3.387 32.562 5.625 1 60.53 103 TYR B CA 1
ATOM 2365 C C . TYR B 1 103 ? 4.324 32.844 6.789 1 60.53 103 TYR B C 1
ATOM 2367 O O . TYR B 1 103 ? 5.18 32.031 7.133 1 60.53 103 TYR B O 1
ATOM 2375 N N . ALA B 1 104 ? 4.078 34 7.262 1 62.38 104 ALA B N 1
ATOM 2376 C CA . ALA B 1 104 ? 4.832 34.5 8.406 1 62.38 104 ALA B CA 1
ATOM 2377 C C . ALA B 1 104 ? 6.332 34.438 8.133 1 62.38 104 ALA B C 1
ATOM 2379 O O . ALA B 1 104 ? 7.121 34.125 9.031 1 62.38 104 ALA B O 1
ATOM 2380 N N . GLY B 1 105 ? 6.691 34.781 6.926 1 58.16 105 GLY B N 1
ATOM 2381 C CA . GLY B 1 105 ? 8.086 35 6.586 1 58.16 105 GLY B CA 1
ATOM 2382 C C . GLY B 1 105 ? 8.836 33.719 6.262 1 58.16 105 GLY B C 1
ATOM 2383 O O . GLY B 1 105 ? 10.055 33.75 6.062 1 58.16 105 GLY B O 1
ATOM 2384 N N . GLY B 1 106 ? 8.156 32.562 6.289 1 59.19 106 GLY B N 1
ATOM 2385 C CA . GLY B 1 106 ? 8.93 31.375 5.961 1 59.19 106 GLY B CA 1
ATOM 2386 C C . GLY B 1 106 ? 8.164 30.375 5.113 1 59.19 106 GLY B C 1
ATOM 2387 O O . GLY B 1 106 ? 6.949 30.234 5.25 1 59.19 106 GLY B O 1
ATOM 2388 N N . GLY B 1 107 ? 8.695 30.156 4.016 1 57.69 107 GLY B N 1
ATOM 2389 C CA . GLY B 1 107 ? 8.109 29.125 3.176 1 57.69 107 GLY B CA 1
ATOM 2390 C C . GLY B 1 107 ? 8.391 27.719 3.674 1 57.69 107 GLY B C 1
ATOM 2391 O O . GLY B 1 107 ? 9.391 27.484 4.355 1 57.69 107 GLY B O 1
ATOM 2392 N N . SER B 1 108 ? 7.281 27.016 3.973 1 63.97 108 SER B N 1
ATOM 2393 C CA . SER B 1 108 ? 7.523 25.641 4.375 1 63.97 108 SER B CA 1
ATOM 2394 C C . SER B 1 108 ? 7.164 24.672 3.258 1 63.97 108 SER B C 1
ATOM 2396 O O . SER B 1 108 ? 6.32 24.969 2.41 1 63.97 108 SER B O 1
ATOM 2398 N N . ARG B 1 109 ? 7.996 23.656 3.236 1 71.56 109 ARG B N 1
ATOM 2399 C CA . ARG B 1 109 ? 7.773 22.609 2.238 1 71.56 109 ARG B CA 1
ATOM 2400 C C . ARG B 1 109 ? 6.656 21.672 2.674 1 71.56 109 ARG B C 1
ATOM 2402 O O . ARG B 1 109 ? 6.617 21.234 3.828 1 71.56 109 ARG B O 1
ATOM 2409 N N . MET B 1 110 ? 5.699 21.594 1.754 1 78.25 110 MET B N 1
ATOM 2410 C CA . MET B 1 110 ? 4.656 20.594 1.952 1 78.25 110 MET B CA 1
ATOM 2411 C C . MET B 1 110 ? 5.227 19.188 1.837 1 78.25 110 MET B C 1
ATOM 2413 O O . MET B 1 110 ? 6.133 18.938 1.039 1 78.25 110 MET B O 1
ATOM 2417 N N . ASP B 1 111 ? 4.633 18.359 2.609 1 88.5 111 ASP B N 1
ATOM 2418 C CA . ASP B 1 111 ? 5.098 16.984 2.533 1 88.5 111 ASP B CA 1
ATOM 2419 C C . ASP B 1 111 ? 4.625 16.312 1.242 1 88.5 111 ASP B C 1
ATOM 2421 O O . ASP B 1 111 ? 5.438 15.789 0.475 1 88.5 111 ASP B O 1
ATOM 2425 N N . PHE B 1 112 ? 3.287 16.391 1.008 1 94.12 112 PHE B N 1
ATOM 2426 C CA . PHE B 1 112 ? 2.768 15.867 -0.246 1 94.12 112 PHE B CA 1
ATOM 2427 C C . PHE B 1 112 ? 1.645 16.75 -0.783 1 94.12 112 PHE B C 1
ATOM 2429 O O . PHE B 1 112 ? 0.742 17.125 -0.038 1 94.12 112 PHE B O 1
ATOM 2436 N N . LEU B 1 113 ? 1.729 17.031 -2.018 1 91.69 113 LEU B N 1
ATOM 2437 C CA . LEU B 1 113 ? 0.631 17.656 -2.748 1 91.69 113 LEU B CA 1
ATOM 2438 C C . LEU B 1 113 ? 0.052 16.703 -3.783 1 91.69 113 LEU B C 1
ATOM 2440 O O . LEU B 1 113 ? 0.774 16.219 -4.656 1 91.69 113 LEU B O 1
ATOM 2444 N N . LEU B 1 114 ? -1.188 16.359 -3.541 1 93.44 114 LEU B N 1
ATOM 2445 C CA . LEU B 1 114 ? -1.934 15.633 -4.562 1 93.44 114 LEU B CA 1
ATOM 2446 C C . LEU B 1 114 ? -2.656 16.594 -5.496 1 93.44 114 LEU B C 1
ATOM 2448 O O . LEU B 1 114 ? -3.836 16.906 -5.293 1 93.44 114 LEU B O 1
ATOM 2452 N N . GLY B 1 115 ? -2.051 17 -6.531 1 87.44 115 GLY B N 1
ATOM 2453 C CA . GLY B 1 115 ? -2.455 18.109 -7.375 1 87.44 115 GLY B CA 1
ATOM 2454 C C . GLY B 1 115 ? -3.812 17.906 -8.023 1 87.44 115 GLY B C 1
ATOM 2455 O O . GLY B 1 115 ? -4.656 18.812 -8.008 1 87.44 115 GLY B O 1
ATOM 2456 N N . GLU B 1 116 ? -4.004 16.672 -8.523 1 90 116 GLU B N 1
ATOM 2457 C CA . GLU B 1 116 ? -5.242 16.375 -9.242 1 90 116 GLU B CA 1
ATOM 2458 C C . GLU B 1 116 ? -6.449 16.438 -8.312 1 90 116 GLU B C 1
ATOM 2460 O O . GLU B 1 116 ? -7.586 16.562 -8.766 1 90 116 GLU B O 1
ATOM 2465 N N . HIS B 1 117 ? -6.176 16.484 -7.062 1 90.75 117 HIS B N 1
ATOM 2466 C CA . HIS B 1 117 ? -7.273 16.391 -6.109 1 90.75 117 HIS B CA 1
ATOM 2467 C C . HIS B 1 117 ? -7.301 17.594 -5.172 1 90.75 117 HIS B C 1
ATOM 2469 O O . HIS B 1 117 ? -8.172 17.688 -4.301 1 90.75 117 HIS B O 1
ATOM 2475 N N . ASP B 1 118 ? -6.309 18.469 -5.328 1 88.5 118 ASP B N 1
ATOM 2476 C CA . ASP B 1 118 ? -6.191 19.656 -4.5 1 88.5 118 ASP B CA 1
ATOM 2477 C C . ASP B 1 118 ? -6.105 19.297 -3.018 1 88.5 118 ASP B C 1
ATOM 2479 O O . ASP B 1 118 ? -6.801 19.891 -2.188 1 88.5 118 ASP B O 1
ATOM 2483 N N . ILE B 1 119 ? -5.352 18.281 -2.709 1 92.06 119 ILE B N 1
ATOM 2484 C CA . ILE B 1 119 ? -5.156 17.797 -1.349 1 92.06 119 ILE B CA 1
ATOM 2485 C C . ILE B 1 119 ? -3.688 17.953 -0.952 1 92.06 119 ILE B C 1
ATOM 2487 O O . ILE B 1 119 ? -2.791 17.609 -1.728 1 92.06 119 ILE B O 1
ATOM 2491 N N . VAL B 1 120 ? -3.492 18.453 0.199 1 92 120 VAL B N 1
ATOM 2492 C CA . VAL B 1 120 ? -2.17 18.469 0.814 1 92 120 VAL B CA 1
ATOM 2493 C C . VAL B 1 120 ? -2.146 17.516 2.008 1 92 120 VAL B C 1
ATOM 2495 O O . VAL B 1 120 ? -3.105 17.453 2.781 1 92 120 VAL B O 1
ATOM 2498 N N . ILE B 1 121 ? -1.05 16.828 2.113 1 94.31 121 ILE B N 1
ATOM 2499 C CA . ILE B 1 121 ? -0.854 15.945 3.256 1 94.31 121 ILE B CA 1
ATOM 2500 C C . ILE B 1 121 ? 0.324 16.438 4.094 1 94.31 121 ILE B C 1
ATOM 2502 O O . ILE B 1 121 ? 1.426 16.625 3.574 1 94.31 121 ILE B O 1
ATOM 2506 N N . GLU B 1 122 ? 0.051 16.688 5.316 1 92.69 122 GLU B N 1
ATOM 2507 C CA . GLU B 1 122 ? 1.095 17 6.289 1 92.69 122 GLU B CA 1
ATOM 2508 C C . GLU B 1 122 ? 1.311 15.836 7.258 1 92.69 122 GLU B C 1
ATOM 2510 O O . GLU B 1 122 ? 0.349 15.281 7.797 1 92.69 122 GLU B O 1
ATOM 2515 N N . VAL B 1 123 ? 2.578 15.453 7.441 1 94.56 123 VAL B N 1
ATOM 2516 C CA . VAL B 1 123 ? 2.855 14.266 8.234 1 94.56 123 VAL B CA 1
ATOM 2517 C C . VAL B 1 123 ? 3.658 14.648 9.477 1 94.56 123 VAL B C 1
ATOM 2519 O O . VAL B 1 123 ? 4.5 15.547 9.43 1 94.56 123 VAL B O 1
ATOM 2522 N N . LYS B 1 124 ? 3.385 14 10.555 1 93.19 124 LYS B N 1
ATOM 2523 C CA . LYS B 1 124 ? 4.129 14.133 11.797 1 93.19 124 LYS B CA 1
ATOM 2524 C C . LYS B 1 124 ? 4.312 12.781 12.477 1 93.19 124 LYS B C 1
ATOM 2526 O O . LYS B 1 124 ? 3.422 11.93 12.422 1 93.19 124 LYS B O 1
ATOM 2531 N N . LYS B 1 125 ? 5.398 12.586 12.977 1 95.56 125 LYS B N 1
ATOM 2532 C CA . LYS B 1 125 ? 5.621 11.43 13.844 1 95.56 125 LYS B CA 1
ATOM 2533 C C . LYS B 1 125 ? 5.891 11.859 15.281 1 95.56 125 LYS B C 1
ATOM 2535 O O . LYS B 1 125 ? 6.652 12.805 15.516 1 95.56 125 LYS B O 1
ATOM 2540 N N . THR B 1 126 ? 5.301 11.172 16.172 1 94.56 126 THR B N 1
ATOM 2541 C CA . THR B 1 126 ? 5.559 11.469 17.578 1 94.56 126 THR B CA 1
ATOM 2542 C C . THR B 1 126 ? 6.965 11.031 17.969 1 94.56 126 THR B C 1
ATOM 2544 O O . THR B 1 126 ? 7.543 10.141 17.344 1 94.56 126 THR B O 1
ATOM 2547 N N . ARG B 1 127 ? 7.484 11.695 18.922 1 94.38 127 ARG B N 1
ATOM 2548 C CA . ARG B 1 127 ? 8.75 11.344 19.547 1 94.38 127 ARG B CA 1
ATOM 2549 C C . ARG B 1 127 ? 8.742 11.656 21.031 1 94.38 127 ARG B C 1
ATOM 2551 O O . ARG B 1 127 ? 7.973 12.508 21.484 1 94.38 127 ARG B O 1
ATOM 2558 N N . LYS B 1 128 ? 9.609 11 21.75 1 91.81 128 LYS B N 1
ATOM 2559 C CA . LYS B 1 128 ? 9.625 11.109 23.219 1 91.81 128 LYS B CA 1
ATOM 2560 C C . LYS B 1 128 ? 9.875 12.547 23.656 1 91.81 128 LYS B C 1
ATOM 2562 O O . LYS B 1 128 ? 9.336 12.992 24.672 1 91.81 128 LYS B O 1
ATOM 2567 N N . SER B 1 129 ? 10.625 13.258 22.875 1 92.06 129 SER B N 1
ATOM 2568 C CA . SER B 1 129 ? 11 14.609 23.266 1 92.06 129 SER B CA 1
ATOM 2569 C C . SER B 1 129 ? 9.906 15.609 22.891 1 92.06 129 SER B C 1
ATOM 2571 O O . SER B 1 129 ? 10.023 16.797 23.188 1 92.06 129 SER B O 1
ATOM 2573 N N . MET B 1 130 ? 8.82 15.211 22.266 1 90.19 130 MET B N 1
ATOM 2574 C CA . MET B 1 130 ? 7.75 16.078 21.797 1 90.19 130 MET B CA 1
ATOM 2575 C C . MET B 1 130 ? 6.469 15.844 22.578 1 90.19 130 MET B C 1
ATOM 2577 O O . MET B 1 130 ? 5.945 14.727 22.609 1 90.19 130 MET B O 1
ATOM 2581 N N . THR B 1 131 ? 5.996 16.891 23.188 1 88.75 131 THR B N 1
ATOM 2582 C CA . THR B 1 131 ? 4.742 16.781 23.938 1 88.75 131 THR B CA 1
ATOM 2583 C C . THR B 1 131 ? 3.547 16.891 23 1 88.75 131 THR B C 1
ATOM 2585 O O . THR B 1 131 ? 3.689 17.328 21.844 1 88.75 131 THR B O 1
ATOM 2588 N N . ALA B 1 132 ? 2.391 16.516 23.516 1 90.25 132 ALA B N 1
ATOM 2589 C CA . ALA B 1 132 ? 1.152 16.688 22.75 1 90.25 132 ALA B CA 1
ATOM 2590 C C . ALA B 1 132 ? 0.902 18.156 22.422 1 90.25 132 ALA B C 1
ATOM 2592 O O . ALA B 1 132 ? 0.425 18.469 21.328 1 90.25 132 ALA B O 1
ATOM 2593 N N . LYS B 1 133 ? 1.2 18.969 23.375 1 90.81 133 LYS B N 1
ATOM 2594 C CA . LYS B 1 133 ? 1.034 20.391 23.172 1 90.81 133 LYS B CA 1
ATOM 2595 C C . LYS B 1 133 ? 1.916 20.891 22.031 1 90.81 133 LYS B C 1
ATOM 2597 O O . LYS B 1 133 ? 1.475 21.688 21.188 1 90.81 133 LYS B O 1
ATOM 2602 N N . ASP B 1 134 ? 3.148 20.422 22.078 1 93.06 134 ASP B N 1
ATOM 2603 C CA . ASP B 1 134 ? 4.074 20.781 21 1 93.06 134 ASP B CA 1
ATOM 2604 C C . ASP B 1 134 ? 3.527 20.344 19.641 1 93.06 134 ASP B C 1
ATOM 2606 O O . ASP B 1 134 ? 3.549 21.125 18.688 1 93.06 134 ASP B O 1
ATOM 2610 N N . LEU B 1 135 ? 3.062 19.172 19.578 1 91.5 135 LEU B N 1
ATOM 2611 C CA . LEU B 1 135 ? 2.518 18.625 18.344 1 91.5 135 LEU B CA 1
ATOM 2612 C C . LEU B 1 135 ? 1.339 19.453 17.844 1 91.5 135 LEU B C 1
ATOM 2614 O O . LEU B 1 135 ? 1.277 19.812 16.672 1 91.5 135 LEU B O 1
ATOM 2618 N N . VAL B 1 136 ? 0.414 19.766 18.734 1 89.25 136 VAL B N 1
ATOM 2619 C CA . VAL B 1 136 ? -0.778 20.531 18.391 1 89.25 136 VAL B CA 1
ATOM 2620 C C . VAL B 1 136 ? -0.373 21.906 17.859 1 89.25 136 VAL B C 1
ATOM 2622 O O . VAL B 1 136 ? -0.9 22.375 16.844 1 89.25 136 VAL B O 1
ATOM 2625 N N . SER B 1 137 ? 0.561 22.5 18.562 1 91.12 137 SER B N 1
ATOM 2626 C CA . SER B 1 137 ? 1.034 23.812 18.141 1 91.12 137 SER B CA 1
ATOM 2627 C C . SER B 1 137 ? 1.615 23.766 16.734 1 91.12 137 SER B C 1
ATOM 2629 O O . SER B 1 137 ? 1.377 24.672 15.922 1 91.12 137 SER B O 1
ATOM 2631 N N . GLN B 1 138 ? 2.348 22.75 16.453 1 88.69 138 GLN B N 1
ATOM 2632 C CA . GLN B 1 138 ? 2.928 22.609 15.117 1 88.69 138 GLN B CA 1
ATOM 2633 C C . GLN B 1 138 ? 1.843 22.406 14.062 1 88.69 138 GLN B C 1
ATOM 2635 O O . GLN B 1 138 ? 1.907 23 12.984 1 88.69 138 GLN B O 1
ATOM 2640 N N . LEU B 1 139 ? 0.874 21.656 14.406 1 88.06 139 LEU B N 1
ATOM 2641 C CA . LEU B 1 139 ? -0.214 21.391 13.469 1 88.06 139 LEU B CA 1
ATOM 2642 C C . LEU B 1 139 ? -1.038 22.641 13.211 1 88.06 139 LEU B C 1
ATOM 2644 O O . LEU B 1 139 ? -1.496 22.859 12.094 1 88.06 139 LEU B O 1
ATOM 2648 N N . ILE B 1 140 ? -1.234 23.422 14.203 1 87.06 140 ILE B N 1
ATOM 2649 C CA . ILE B 1 140 ? -1.973 24.672 14.062 1 87.06 140 ILE B CA 1
ATOM 2650 C C . ILE B 1 140 ? -1.245 25.594 13.086 1 87.06 140 ILE B C 1
ATOM 2652 O O . ILE B 1 140 ? -1.872 26.203 12.219 1 87.06 140 ILE B O 1
ATOM 2656 N N . VAL B 1 141 ? 0.057 25.672 13.203 1 84.5 141 VAL B N 1
ATOM 2657 C CA . VAL B 1 141 ? 0.87 26.484 12.305 1 84.5 141 VAL B CA 1
ATOM 2658 C C . VAL B 1 141 ? 0.738 25.969 10.875 1 84.5 141 VAL B C 1
ATOM 2660 O O . VAL B 1 141 ? 0.569 26.75 9.938 1 84.5 141 VAL B O 1
ATOM 2663 N N . ASP B 1 142 ? 0.796 24.625 10.711 1 83.25 142 ASP B N 1
ATOM 2664 C CA . ASP B 1 142 ? 0.662 24.016 9.391 1 83.25 142 ASP B CA 1
ATOM 2665 C C . ASP B 1 142 ? -0.707 24.328 8.781 1 83.25 142 ASP B C 1
ATOM 2667 O O . ASP B 1 142 ? -0.811 24.641 7.598 1 83.25 142 ASP B O 1
ATOM 2671 N N . ILE B 1 143 ? -1.706 24.25 9.578 1 84.06 143 ILE B N 1
ATOM 2672 C CA . ILE B 1 143 ? -3.068 24.516 9.117 1 84.06 143 ILE B CA 1
ATOM 2673 C C . ILE B 1 143 ? -3.197 25.969 8.68 1 84.06 143 ILE B C 1
ATOM 2675 O O . ILE B 1 143 ? -3.773 26.25 7.625 1 84.06 143 ILE B O 1
ATOM 2679 N N . ALA B 1 144 ? -2.648 26.844 9.43 1 82.06 144 ALA B N 1
ATOM 2680 C CA . ALA B 1 144 ? -2.725 28.266 9.133 1 82.06 144 ALA B CA 1
ATOM 2681 C C . ALA B 1 144 ? -2.014 28.578 7.816 1 82.06 144 ALA B C 1
ATOM 2683 O O . ALA B 1 144 ? -2.475 29.422 7.043 1 82.06 144 ALA B O 1
ATOM 2684 N N . ARG B 1 145 ? -0.969 27.922 7.609 1 80.62 145 ARG B N 1
ATOM 2685 C CA . ARG B 1 145 ? -0.173 28.141 6.406 1 80.62 145 ARG B CA 1
ATOM 2686 C C . ARG B 1 145 ? -0.979 27.812 5.152 1 80.62 145 ARG B C 1
ATOM 2688 O O . ARG B 1 145 ? -0.88 28.516 4.145 1 80.62 145 ARG B O 1
ATOM 2695 N N . TYR B 1 146 ? -1.766 26.797 5.254 1 80.44 146 TYR B N 1
ATOM 2696 C CA . TYR B 1 146 ? -2.445 26.328 4.055 1 80.44 146 TYR B CA 1
ATOM 2697 C C . TYR B 1 146 ? -3.807 27 3.9 1 80.44 146 TYR B C 1
ATOM 2699 O O . TYR B 1 146 ? -4.398 26.969 2.818 1 80.44 146 TYR B O 1
ATOM 2707 N N . GLN B 1 147 ? -4.246 27.531 4.926 1 76.12 147 GLN B N 1
ATOM 2708 C CA . GLN B 1 147 ? -5.512 28.25 4.855 1 76.12 147 GLN B CA 1
ATOM 2709 C C . GLN B 1 147 ? -5.426 29.422 3.887 1 76.12 147 GLN B C 1
ATOM 2711 O O . GLN B 1 147 ? -6.43 29.828 3.291 1 76.12 147 GLN B O 1
ATOM 2716 N N . VAL B 1 148 ? -4.215 29.797 3.65 1 70.69 148 VAL B N 1
ATOM 2717 C CA . VAL B 1 148 ? -4.051 30.984 2.805 1 70.69 148 VAL B CA 1
ATOM 2718 C C . VAL B 1 148 ? -3.725 30.547 1.377 1 70.69 148 VAL B C 1
ATOM 2720 O O . VAL B 1 148 ? -3.547 31.391 0.494 1 70.69 148 VAL B O 1
ATOM 2723 N N . HIS B 1 149 ? -3.746 29.234 1.235 1 74.62 149 HIS B N 1
ATOM 2724 C CA . HIS B 1 149 ? -3.414 28.75 -0.099 1 74.62 149 HIS B CA 1
ATOM 2725 C C . HIS B 1 149 ? -4.641 28.75 -1.006 1 74.62 149 HIS B C 1
ATOM 2727 O O . HIS B 1 149 ? -5.68 28.203 -0.647 1 74.62 149 HIS B O 1
ATOM 2733 N N . PRO B 1 150 ? -4.551 29.359 -2.127 1 72.5 150 PRO B N 1
ATOM 2734 C CA . PRO B 1 150 ? -5.73 29.562 -2.971 1 72.5 150 PRO B CA 1
ATOM 2735 C C . PRO B 1 150 ? -6.191 28.266 -3.65 1 72.5 150 PRO B C 1
ATOM 2737 O O . PRO B 1 150 ? -7.367 28.156 -4.016 1 72.5 150 PRO B O 1
ATOM 2740 N N . ARG B 1 151 ? -5.406 27.281 -3.76 1 76.75 151 ARG B N 1
ATOM 2741 C CA . ARG B 1 151 ? -5.77 26.141 -4.59 1 76.75 151 ARG B CA 1
ATOM 2742 C C . ARG B 1 151 ? -6 24.906 -3.74 1 76.75 151 ARG B C 1
ATOM 2744 O O . ARG B 1 151 ? -6.535 23.906 -4.223 1 76.75 151 ARG B O 1
ATOM 2751 N N . ILE B 1 152 ? -5.668 24.938 -2.572 1 82.69 152 ILE B N 1
ATOM 2752 C CA . ILE B 1 152 ? -5.789 23.766 -1.718 1 82.69 152 ILE B CA 1
ATOM 2753 C C . ILE B 1 152 ? -7.184 23.719 -1.097 1 82.69 152 ILE B C 1
ATOM 2755 O O . ILE B 1 152 ? -7.613 24.672 -0.449 1 82.69 152 ILE B O 1
ATOM 2759 N N . LYS B 1 153 ? -7.848 22.656 -1.264 1 83.62 153 LYS B N 1
ATOM 2760 C CA . LYS B 1 153 ? -9.203 22.5 -0.748 1 83.62 153 LYS B CA 1
ATOM 2761 C C . LYS B 1 153 ? -9.227 21.641 0.504 1 83.62 153 LYS B C 1
ATOM 2763 O O . LYS B 1 153 ? -10.102 21.797 1.36 1 83.62 153 LYS B O 1
ATOM 2768 N N . THR B 1 154 ? -8.266 20.719 0.538 1 89.31 154 THR B N 1
ATOM 2769 C CA . THR B 1 154 ? -8.266 19.781 1.655 1 89.31 154 THR B CA 1
ATOM 2770 C C . THR B 1 154 ? -6.859 19.609 2.221 1 89.31 154 THR B C 1
ATOM 2772 O O . THR B 1 154 ? -5.895 19.484 1.465 1 89.31 154 THR B O 1
ATOM 2775 N N . LEU B 1 155 ? -6.793 19.75 3.5 1 89.81 155 LEU B N 1
ATOM 2776 C CA . LEU B 1 155 ? -5.562 19.453 4.227 1 89.81 155 LEU B CA 1
ATOM 2777 C C . LEU B 1 155 ? -5.727 18.219 5.094 1 89.81 155 LEU B C 1
ATOM 2779 O O . LEU B 1 155 ? -6.586 18.188 5.977 1 89.81 155 LEU B O 1
ATOM 2783 N N . CYS B 1 156 ? -4.926 17.234 4.809 1 92.5 156 CYS B N 1
ATOM 2784 C CA . CYS B 1 156 ? -4.895 16.031 5.621 1 92.5 156 CYS B CA 1
ATOM 2785 C C . CYS B 1 156 ? -3.641 15.984 6.484 1 92.5 156 CYS B C 1
ATOM 2787 O O . CYS B 1 156 ? -2.523 15.969 5.965 1 92.5 156 CYS B O 1
ATOM 2789 N N . CYS B 1 157 ? -3.82 16.016 7.738 1 92.5 157 CYS B N 1
ATOM 2790 C CA . CYS B 1 157 ? -2.707 15.852 8.664 1 92.5 157 CYS B CA 1
ATOM 2791 C C . CYS B 1 157 ? -2.613 14.422 9.164 1 92.5 157 CYS B C 1
ATOM 2793 O O . CYS B 1 157 ? -3.535 13.922 9.812 1 92.5 157 CYS B O 1
ATOM 2795 N N . PHE B 1 158 ? -1.616 13.766 8.938 1 95.25 158 PHE B N 1
ATOM 2796 C CA . PHE B 1 158 ? -1.39 12.391 9.359 1 95.25 158 PHE B CA 1
ATOM 2797 C C . PHE B 1 158 ? -0.374 12.336 10.492 1 95.25 158 PHE B C 1
ATOM 2799 O O . PHE B 1 158 ? 0.808 12.617 10.289 1 95.25 158 PHE B O 1
ATOM 2806 N N . VAL B 1 159 ? -0.85 11.977 11.625 1 94.56 159 VAL B N 1
ATOM 2807 C CA . VAL B 1 159 ? 0.016 11.828 12.789 1 94.56 159 VAL B CA 1
ATOM 2808 C C . VAL B 1 159 ? 0.244 10.344 13.078 1 94.56 159 VAL B C 1
ATOM 2810 O O . VAL B 1 159 ? -0.707 9.602 13.336 1 94.56 159 VAL B O 1
ATOM 2813 N N . TYR B 1 160 ? 1.463 9.961 13.039 1 96.81 160 TYR B N 1
ATOM 2814 C CA . TYR B 1 160 ? 1.845 8.578 13.297 1 96.81 160 TYR B CA 1
ATOM 2815 C C . TYR B 1 160 ? 2.424 8.422 14.703 1 96.81 160 TYR B C 1
ATOM 2817 O O . TYR B 1 160 ? 3.48 8.977 15.008 1 96.81 160 TYR B O 1
ATOM 2825 N N . ASP B 1 161 ? 1.71 7.676 15.508 1 95.12 161 ASP B N 1
ATOM 2826 C CA . ASP B 1 161 ? 2.053 7.52 16.922 1 95.12 161 ASP B CA 1
ATOM 2827 C C . ASP B 1 161 ? 2.146 6.043 17.297 1 95.12 161 ASP B C 1
ATOM 2829 O O . ASP B 1 161 ? 1.379 5.566 18.141 1 95.12 161 ASP B O 1
ATOM 2833 N N . PRO B 1 162 ? 3.184 5.375 16.766 1 94.56 162 PRO B N 1
ATOM 2834 C CA . PRO B 1 162 ? 3.27 3.932 17 1 94.56 162 PRO B CA 1
ATOM 2835 C C . PRO B 1 162 ? 3.562 3.582 18.453 1 94.56 162 PRO B C 1
ATOM 2837 O O . PRO B 1 162 ? 3.213 2.492 18.906 1 94.56 162 PRO B O 1
ATOM 2840 N N . GLU B 1 163 ? 4.102 4.488 19.203 1 93.88 163 GLU B N 1
ATOM 2841 C CA . GLU B 1 163 ? 4.465 4.23 20.594 1 93.88 163 GLU B CA 1
ATOM 2842 C C . GLU B 1 163 ? 3.328 4.617 21.531 1 93.88 163 GLU B C 1
ATOM 2844 O O . GLU B 1 163 ? 3.412 4.391 22.734 1 93.88 163 GLU B O 1
ATOM 2849 N N . GLY B 1 164 ? 2.32 5.203 21.016 1 92.81 164 GLY B N 1
ATOM 2850 C CA . GLY B 1 164 ? 1.182 5.57 21.844 1 92.81 164 GLY B CA 1
ATOM 2851 C C . GLY B 1 164 ? 1.488 6.695 22.812 1 92.81 164 GLY B C 1
ATOM 2852 O O . GLY B 1 164 ? 1.096 6.637 23.984 1 92.81 164 GLY B O 1
ATOM 2853 N N . LEU B 1 165 ? 2.186 7.664 22.375 1 92.81 165 LEU B N 1
ATOM 2854 C CA . LEU B 1 165 ? 2.623 8.75 23.234 1 92.81 165 LEU B CA 1
ATOM 2855 C C . LEU B 1 165 ? 1.51 9.773 23.438 1 92.81 165 LEU B C 1
ATOM 2857 O O . LEU B 1 165 ? 1.553 10.578 24.359 1 92.81 165 LEU B O 1
ATOM 2861 N N . LEU B 1 166 ? 0.59 9.82 22.547 1 92 166 LEU B N 1
ATOM 2862 C CA . LEU B 1 166 ? -0.539 10.742 22.656 1 92 166 LEU B CA 1
ATOM 2863 C C . LEU B 1 166 ? -1.646 10.141 23.516 1 92 166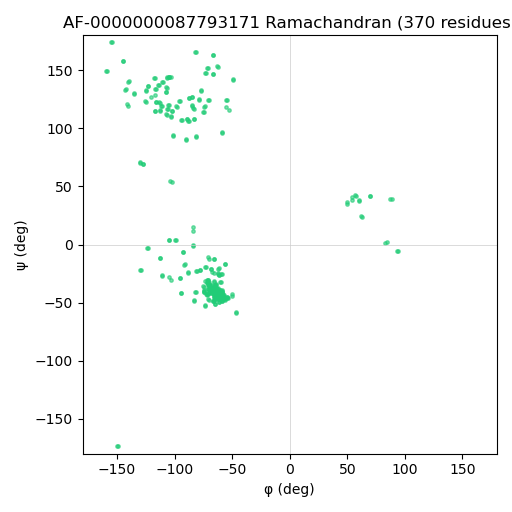 LEU B C 1
ATOM 2865 O O . LEU B 1 166 ? -2.225 9.109 23.156 1 92 166 LEU B O 1
ATOM 2869 N N . MET B 1 167 ? -1.982 10.742 24.547 1 88.81 167 MET B N 1
ATOM 2870 C CA . MET B 1 167 ? -2.938 10.211 25.516 1 88.81 167 MET B CA 1
ATOM 2871 C C . MET B 1 167 ? -4.359 10.297 24.984 1 88.81 167 MET B C 1
ATOM 2873 O O . MET B 1 167 ? -5.168 9.391 25.219 1 88.81 167 MET B O 1
ATOM 2877 N N . ASN B 1 168 ? -4.699 11.438 24.281 1 89.25 168 ASN B N 1
ATOM 2878 C CA . ASN B 1 168 ? -6.051 11.625 23.766 1 89.25 168 ASN B CA 1
ATOM 2879 C C . ASN B 1 168 ? -6.035 12.016 22.281 1 89.25 168 ASN B C 1
ATOM 2881 O O . ASN B 1 168 ? -6.426 13.125 21.922 1 89.25 168 ASN B O 1
ATOM 2885 N N . PRO B 1 169 ? -5.688 11.039 21.469 1 87.5 169 PRO B N 1
ATOM 2886 C CA . PRO B 1 169 ? -5.586 11.352 20.031 1 87.5 169 PRO B CA 1
ATOM 2887 C C . PRO B 1 169 ? -6.922 11.75 19.422 1 87.5 169 PRO B C 1
ATOM 2889 O O . PRO B 1 169 ? -6.969 12.609 18.531 1 87.5 169 PRO B O 1
ATOM 2892 N N . VAL B 1 170 ? -7.957 11.195 19.859 1 85.81 170 VAL B N 1
ATOM 2893 C CA . VAL B 1 170 ? -9.281 11.484 19.312 1 85.81 170 VAL B CA 1
ATOM 2894 C C . VAL B 1 170 ? -9.656 12.938 19.594 1 85.81 170 VAL B C 1
ATOM 2896 O O . VAL B 1 170 ? -10.211 13.617 18.734 1 85.81 170 VAL B O 1
ATOM 2899 N N . GLY B 1 171 ? -9.398 13.352 20.828 1 86.44 171 GLY B N 1
ATOM 2900 C CA . GLY B 1 171 ? -9.648 14.742 21.156 1 86.44 171 GLY B CA 1
ATOM 2901 C C . GLY B 1 171 ? -8.875 15.719 20.297 1 86.44 171 GLY B C 1
ATOM 2902 O O . GLY B 1 171 ? -9.414 16.734 19.844 1 86.44 171 GLY B O 1
ATOM 2903 N N . ILE B 1 172 ? -7.629 15.391 20.094 1 86.25 172 ILE B N 1
ATOM 2904 C CA . ILE B 1 172 ? -6.773 16.234 19.266 1 86.25 172 ILE B CA 1
ATOM 2905 C C . ILE B 1 172 ? -7.328 16.297 17.844 1 86.25 172 ILE B C 1
ATOM 2907 O O . ILE B 1 172 ? -7.426 17.375 17.25 1 86.25 172 ILE B O 1
ATOM 2911 N N . GLU B 1 173 ? -7.688 15.117 17.297 1 87.56 173 GLU B N 1
ATOM 2912 C CA . GLU B 1 173 ? -8.258 15.039 15.953 1 87.56 173 GLU B CA 1
ATOM 2913 C C . GLU B 1 173 ? -9.516 15.898 15.836 1 87.56 173 GLU B C 1
ATOM 2915 O O . GLU B 1 173 ? -9.664 16.656 14.883 1 87.56 173 GLU B O 1
ATOM 2920 N N . ARG B 1 174 ? -10.383 15.805 16.781 1 84.94 174 ARG B N 1
ATOM 2921 C CA . ARG B 1 174 ? -11.641 16.547 16.766 1 84.94 174 ARG B CA 1
ATOM 2922 C C . ARG B 1 174 ? -11.398 18.047 16.844 1 84.94 174 ARG B C 1
ATOM 2924 O O . ARG B 1 174 ? -12.047 18.812 16.141 1 84.94 174 ARG B O 1
ATOM 2931 N N . ASP B 1 175 ? -10.469 18.422 17.594 1 83.12 175 ASP B N 1
ATOM 2932 C CA . ASP B 1 175 ? -10.188 19.844 17.797 1 83.12 175 ASP B CA 1
ATOM 2933 C C . ASP B 1 175 ? -9.594 20.484 16.547 1 83.12 175 ASP B C 1
ATOM 2935 O O . ASP B 1 175 ? -9.883 21.641 16.234 1 83.12 175 ASP B O 1
ATOM 2939 N N . LEU B 1 176 ? -8.898 19.688 15.891 1 83.94 176 LEU B N 1
ATOM 2940 C CA . LEU B 1 176 ? -8.148 20.25 14.781 1 83.94 176 LEU B CA 1
ATOM 2941 C C . LEU B 1 176 ? -8.906 20.094 13.469 1 83.94 176 LEU B C 1
ATOM 2943 O O . LEU B 1 176 ? -8.695 20.859 12.523 1 83.94 176 LEU B O 1
ATOM 2947 N N . SER B 1 177 ? -9.727 19.031 13.414 1 82.62 177 SER B N 1
ATOM 2948 C CA . SER B 1 177 ? -10.484 18.812 12.188 1 82.62 177 SER B CA 1
ATOM 2949 C C . SER B 1 177 ? -11.648 19.781 12.062 1 82.62 177 SER B C 1
ATOM 2951 O O . SER B 1 177 ? -12.516 19.844 12.938 1 82.62 177 SER B O 1
ATOM 2953 N N . LYS B 1 178 ? -11.617 20.625 11.125 1 79 178 LYS B N 1
ATOM 2954 C CA . LYS B 1 178 ? -12.648 21.641 10.898 1 79 178 LYS B CA 1
ATOM 2955 C C . LYS B 1 178 ? -12.609 22.156 9.461 1 79 178 LYS B C 1
ATOM 2957 O O . LYS B 1 178 ? -11.617 21.953 8.758 1 79 178 LYS B O 1
ATOM 2962 N N . ILE B 1 179 ? -13.789 22.516 9.031 1 71 179 ILE B N 1
ATOM 2963 C CA . ILE B 1 179 ? -13.812 23.297 7.801 1 71 179 ILE B CA 1
ATOM 2964 C C . ILE B 1 179 ? -13.68 24.781 8.133 1 71 179 ILE B C 1
ATOM 2966 O O . ILE B 1 179 ? -14.5 25.344 8.859 1 71 179 ILE B O 1
ATOM 2970 N N . THR B 1 180 ? -12.578 25.297 7.875 1 67.88 180 THR B N 1
ATOM 2971 C CA . THR B 1 180 ? -12.328 26.703 8.164 1 67.88 180 THR B CA 1
ATOM 2972 C C . THR B 1 180 ? -11.852 27.438 6.91 1 67.88 180 THR B C 1
ATOM 2974 O O . THR B 1 180 ? -10.945 26.969 6.219 1 67.88 180 THR B O 1
ATOM 2977 N N . ASP B 1 181 ? -12.438 28.547 6.684 1 69.31 181 ASP B N 1
ATOM 2978 C CA . ASP B 1 181 ? -12.039 29.453 5.621 1 69.31 181 ASP B CA 1
ATOM 2979 C C . ASP B 1 181 ? -11.898 28.734 4.289 1 69.31 181 ASP B C 1
ATOM 2981 O O . ASP B 1 181 ? -10.914 28.922 3.572 1 69.31 181 ASP B O 1
ATOM 2985 N N . GLY B 1 182 ? -12.734 27.75 4.035 1 70.38 182 GLY B N 1
ATOM 2986 C CA . GLY B 1 182 ? -12.82 27.125 2.727 1 70.38 182 GLY B CA 1
ATOM 2987 C C . GLY B 1 182 ? -11.953 25.891 2.604 1 70.38 182 GLY B C 1
ATOM 2988 O O . GLY B 1 18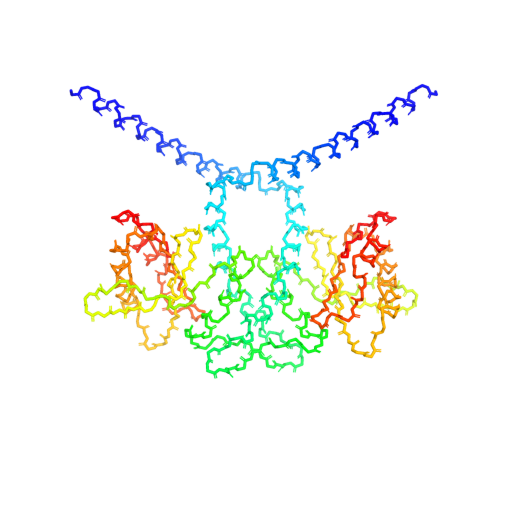2 ? -11.906 25.266 1.543 1 70.38 182 GLY B O 1
ATOM 2989 N N . ILE B 1 183 ? -11.172 25.625 3.65 1 77.12 183 ILE B N 1
ATOM 2990 C CA . ILE B 1 183 ? -10.328 24.422 3.596 1 77.12 183 ILE B CA 1
ATOM 2991 C C . ILE B 1 183 ? -10.891 23.359 4.531 1 77.12 183 ILE B C 1
ATOM 2993 O O . ILE B 1 183 ? -11.336 23.672 5.641 1 77.12 183 ILE B O 1
ATOM 2997 N N . ASP B 1 184 ? -10.922 22.203 4.023 1 82.44 184 ASP B N 1
ATOM 2998 C CA . ASP B 1 184 ? -11.289 21.047 4.828 1 82.44 184 ASP B CA 1
ATOM 2999 C C . ASP B 1 184 ? -10.062 20.422 5.492 1 82.44 184 ASP B C 1
ATOM 3001 O O . ASP B 1 184 ? -9.219 19.828 4.816 1 82.44 184 ASP B O 1
ATOM 3005 N N . VAL B 1 185 ? -10.023 20.641 6.766 1 82.38 185 VAL B N 1
ATOM 3006 C CA . VAL B 1 185 ? -8.891 20.094 7.516 1 82.38 185 VAL B CA 1
ATOM 3007 C C . VAL B 1 185 ? -9.273 18.75 8.133 1 82.38 185 VAL B C 1
ATOM 3009 O O . VAL B 1 185 ? -10.25 18.656 8.875 1 82.38 185 VAL B O 1
ATOM 3012 N N . ARG B 1 186 ? -8.484 17.703 7.801 1 81.19 186 ARG B N 1
ATOM 3013 C CA . ARG B 1 186 ? -8.703 16.344 8.312 1 81.19 186 ARG B CA 1
ATOM 3014 C C . ARG B 1 186 ? -7.438 15.812 8.984 1 81.19 186 ARG B C 1
ATOM 3016 O O . ARG B 1 186 ? -6.375 15.766 8.367 1 81.19 186 ARG B O 1
ATOM 3023 N N . CYS B 1 187 ? -7.676 15.461 10.25 1 78.62 187 CYS B N 1
ATOM 3024 C CA . CYS B 1 187 ? -6.531 14.953 11 1 78.62 187 CYS B CA 1
ATOM 3025 C C . CYS B 1 187 ? -6.754 13.5 11.406 1 78.62 187 CYS B C 1
ATOM 3027 O O . CYS B 1 187 ? -7.848 13.133 11.844 1 78.62 187 CYS B O 1
#

Radius of gyration: 24.78 Å; Cα contacts (8 Å, |Δi|>4): 462; chains: 2; bounding box: 60×75×53 Å

Organism: NCBI:txid1960156

Foldseek 3Di:
DVVVVVVVVVVVVVVVVVVVVVVVVVVCCVVVVCPPVCLLVVLVVLVVVCLVCVVVVLVVQCDDDVRDDGQHDDFFVSVLVSSVVSSVVRADDKDAFDWFPDDPNDTGTFGIARQSNLETEAEGEDDPVAAPVNVLVVVVVVVVRCLPPPRHQEYEYRYHYPPCRDVCVVVSQVVQQDCDNRHGYGD/DVVVVVVVVVVVVVVVVVVVVVVVVVVCCVPVVCPPVCLLVVLVVLVVVCLVCVVVVLVVQCDDDVRDDGQHDDFQVSVLVSSVVSSVVRADDKDAFDWFPDDPNDTGTFGIARQSNLETEAEGEDDPVAAPVNVLVVVVVVVVRCLPPPRHQEYEYRYHYPPCRDPCVVVSQVVQQDCDNRHGYGD